Protein AF-A0A026WIK6-F1 (afdb_monomer)

Mean predicted aligned error: 13.7 Å

pLDDT: mean 77.83, std 16.96, range [30.03, 97.44]

Structure (mmCIF, N/CA/C/O backbone):
data_AF-A0A026WIK6-F1
#
_entry.id   AF-A0A026WIK6-F1
#
loop_
_atom_site.group_PDB
_atom_site.id
_atom_site.type_symbol
_atom_site.label_atom_id
_atom_site.label_alt_id
_atom_site.label_comp_id
_atom_site.label_asym_id
_atom_site.label_entity_id
_atom_site.label_seq_id
_atom_site.pdbx_PDB_ins_code
_atom_site.Cartn_x
_atom_site.Cartn_y
_atom_site.Cartn_z
_atom_site.occupancy
_atom_site.B_iso_or_equiv
_atom_site.auth_seq_id
_atom_site.auth_comp_id
_atom_site.auth_asym_id
_atom_site.auth_atom_id
_atom_site.pdbx_PDB_model_num
ATOM 1 N N . MET A 1 1 ? -16.322 -39.462 9.043 1.00 55.94 1 MET A N 1
ATOM 2 C CA . MET A 1 1 ? -15.198 -39.415 8.081 1.00 55.94 1 MET A CA 1
ATOM 3 C C . MET A 1 1 ? -15.068 -37.986 7.583 1.00 55.94 1 MET A C 1
ATOM 5 O O . MET A 1 1 ? -16.090 -37.388 7.269 1.00 55.94 1 MET A O 1
ATOM 9 N N . SER A 1 2 ? -13.867 -37.408 7.584 1.00 71.44 2 SER A N 1
ATOM 10 C CA . SER A 1 2 ? -13.641 -36.076 7.012 1.00 71.44 2 SER A CA 1
ATOM 11 C C . SER A 1 2 ? -13.769 -36.150 5.490 1.00 71.44 2 SER A C 1
ATOM 13 O O . SER A 1 2 ? -13.186 -37.024 4.855 1.00 71.44 2 SER A O 1
ATOM 15 N N . VAL A 1 3 ? -14.560 -35.253 4.899 1.00 75.31 3 VAL A N 1
ATOM 16 C CA . VAL A 1 3 ? -14.702 -35.188 3.438 1.00 75.31 3 VAL A CA 1
ATOM 17 C C . VAL A 1 3 ? -13.430 -34.564 2.853 1.00 75.31 3 VAL A C 1
ATOM 19 O O . VAL A 1 3 ? -13.130 -33.417 3.227 1.00 75.31 3 VAL A O 1
ATOM 22 N N . PRO A 1 4 ? -12.698 -35.272 1.969 1.00 78.94 4 PRO A N 1
ATOM 23 C CA . PRO A 1 4 ? -11.448 -34.785 1.400 1.00 78.94 4 PRO A CA 1
ATOM 24 C C . PRO A 1 4 ? -11.690 -33.593 0.470 1.00 78.94 4 PRO A C 1
ATOM 26 O O . PRO A 1 4 ? -12.698 -33.529 -0.240 1.00 78.94 4 PRO A O 1
ATOM 29 N N . THR A 1 5 ? -10.749 -32.653 0.493 1.00 85.69 5 THR A N 1
ATOM 30 C CA . THR A 1 5 ? -10.663 -31.535 -0.450 1.00 85.69 5 THR A CA 1
ATOM 31 C C . THR A 1 5 ? -9.536 -31.838 -1.428 1.00 85.69 5 THR A C 1
ATOM 33 O O . THR A 1 5 ? -8.433 -32.174 -1.002 1.00 85.69 5 THR A O 1
ATOM 36 N N . PHE A 1 6 ? -9.809 -31.706 -2.719 1.00 81.38 6 PHE A N 1
ATOM 37 C CA . PHE A 1 6 ? -8.845 -31.886 -3.796 1.00 81.38 6 PHE A CA 1
ATOM 38 C C . PHE A 1 6 ? -8.438 -30.520 -4.335 1.00 81.38 6 PHE A C 1
ATOM 40 O O . PHE A 1 6 ? -9.289 -29.647 -4.507 1.00 81.38 6 PHE A O 1
ATOM 47 N N . VAL A 1 7 ? -7.144 -30.337 -4.579 1.00 84.81 7 VAL A N 1
ATOM 48 C CA . VAL A 1 7 ? -6.584 -29.109 -5.145 1.00 84.81 7 VAL A CA 1
ATOM 49 C C . VAL A 1 7 ? -5.731 -29.499 -6.342 1.00 84.81 7 VAL A C 1
ATOM 51 O O . VAL A 1 7 ? -4.810 -30.299 -6.188 1.00 84.81 7 VAL A O 1
ATOM 54 N N . ASP A 1 8 ? -6.042 -28.938 -7.506 1.00 84.88 8 ASP A N 1
ATOM 55 C CA . ASP A 1 8 ? -5.201 -28.996 -8.701 1.00 84.88 8 ASP A CA 1
ATOM 56 C C . ASP A 1 8 ? -4.568 -27.623 -8.938 1.00 84.88 8 ASP A C 1
ATOM 58 O O . ASP A 1 8 ? -5.243 -26.596 -8.823 1.00 84.88 8 ASP A O 1
ATOM 62 N N . LEU A 1 9 ? -3.269 -27.609 -9.233 1.00 82.94 9 LEU A N 1
ATOM 63 C CA . LEU A 1 9 ? -2.510 -26.399 -9.533 1.00 82.94 9 LEU A CA 1
ATOM 64 C C . LEU A 1 9 ? -1.848 -26.559 -10.895 1.00 82.94 9 LEU A C 1
ATOM 66 O O . LEU A 1 9 ? -0.997 -27.428 -11.080 1.00 82.94 9 LEU A O 1
ATOM 70 N N . GLN A 1 10 ? -2.165 -25.658 -11.817 1.00 77.75 10 GLN A N 1
ATOM 71 C CA . GLN A 1 10 ? -1.476 -25.549 -13.097 1.00 77.75 10 GLN A CA 1
ATOM 72 C C . GLN A 1 10 ? -0.686 -24.251 -13.130 1.00 77.75 10 GLN A C 1
ATOM 74 O O . GLN A 1 10 ? -1.116 -23.230 -12.598 1.00 77.75 10 GLN A O 1
ATOM 79 N N . GLY A 1 11 ? 0.505 -24.274 -13.716 1.00 73.69 11 GLY A N 1
ATOM 80 C CA . GLY A 1 11 ? 1.439 -23.163 -13.612 1.00 73.69 11 GLY A CA 1
ATOM 81 C C . GLY A 1 11 ? 2.725 -23.378 -14.395 1.00 73.69 11 GLY A C 1
ATOM 82 O O . GLY A 1 11 ? 2.884 -24.362 -15.115 1.00 73.69 11 GLY A O 1
ATOM 83 N N . PHE A 1 12 ? 3.657 -22.444 -14.241 1.00 73.94 12 PHE A N 1
ATOM 84 C CA . PHE A 1 12 ? 4.931 -22.419 -14.955 1.00 73.94 12 PHE A CA 1
ATOM 85 C C . PHE A 1 12 ? 6.099 -22.431 -13.975 1.00 73.94 12 PHE A C 1
ATOM 87 O O . PHE A 1 12 ? 6.019 -21.827 -12.913 1.00 73.94 12 PHE A O 1
ATOM 94 N N . ILE A 1 13 ? 7.218 -23.051 -14.353 1.00 72.56 13 ILE A N 1
ATOM 95 C CA . ILE A 1 13 ? 8.480 -22.870 -13.625 1.00 72.56 13 ILE A CA 1
ATOM 96 C C . ILE A 1 13 ? 9.187 -21.632 -14.183 1.00 72.56 13 ILE A C 1
ATOM 98 O O . ILE A 1 13 ? 9.588 -21.638 -15.349 1.00 72.56 13 ILE A O 1
ATOM 102 N N . ILE A 1 14 ? 9.342 -20.595 -13.360 1.00 62.91 14 ILE A N 1
ATOM 103 C CA . ILE A 1 14 ? 10.017 -19.332 -13.697 1.00 62.91 14 ILE A CA 1
ATOM 104 C C . ILE A 1 14 ? 11.073 -19.067 -12.627 1.00 62.91 14 ILE A C 1
ATOM 106 O O . ILE A 1 14 ? 10.763 -19.080 -11.437 1.00 62.91 14 ILE A O 1
ATOM 110 N N . GLY A 1 15 ? 12.333 -18.890 -13.026 1.00 60.97 15 GLY A N 1
ATOM 111 C CA . GLY A 1 15 ? 13.436 -18.680 -12.083 1.00 60.97 15 GLY A CA 1
ATOM 112 C C . GLY A 1 15 ? 13.620 -19.823 -11.075 1.00 60.97 15 GLY A C 1
ATOM 113 O O . GLY A 1 15 ? 14.111 -19.596 -9.980 1.00 60.97 15 GLY A O 1
ATOM 114 N N . GLY A 1 16 ? 13.183 -21.043 -11.415 1.00 68.88 16 GLY A N 1
ATOM 115 C CA . GLY A 1 16 ? 13.200 -22.203 -10.513 1.00 68.88 16 GLY A CA 1
ATOM 116 C C . GLY A 1 16 ? 11.975 -22.338 -9.600 1.00 68.88 16 GLY A C 1
ATOM 117 O O . GLY A 1 16 ? 11.815 -23.381 -8.973 1.00 68.88 16 GLY A O 1
ATOM 118 N N . ASN A 1 17 ? 11.072 -21.356 -9.587 1.00 65.62 17 ASN A N 1
ATOM 119 C CA . ASN A 1 17 ? 9.868 -21.356 -8.756 1.00 65.62 17 ASN A CA 1
ATOM 120 C C . ASN A 1 17 ? 8.622 -21.731 -9.564 1.00 65.62 17 ASN A C 1
ATOM 122 O O . ASN A 1 17 ? 8.473 -21.313 -10.712 1.00 65.62 17 ASN A O 1
ATOM 126 N N . PHE A 1 18 ? 7.704 -22.490 -8.959 1.00 72.94 18 PHE A N 1
ATOM 127 C CA . PHE A 1 18 ? 6.406 -22.796 -9.561 1.00 72.94 18 PHE A CA 1
ATOM 128 C C . PHE A 1 18 ? 5.427 -21.637 -9.360 1.00 72.94 18 PHE A C 1
ATOM 130 O O . PHE A 1 18 ? 4.985 -21.352 -8.250 1.00 72.94 18 PHE A O 1
ATOM 137 N N . VAL A 1 19 ? 5.090 -20.973 -10.460 1.00 72.69 19 VAL A N 1
ATOM 138 C CA . VAL A 1 19 ? 4.148 -19.860 -10.531 1.00 72.69 19 VAL A CA 1
ATOM 139 C C . VAL A 1 19 ? 2.804 -20.394 -11.001 1.00 72.69 19 VAL A C 1
ATOM 141 O O . VAL A 1 19 ? 2.650 -20.774 -12.162 1.00 72.69 19 VAL A O 1
ATOM 144 N N . VAL A 1 20 ? 1.830 -20.414 -10.094 1.00 72.94 20 VAL A N 1
ATOM 145 C CA . VAL A 1 20 ? 0.469 -20.885 -10.372 1.00 72.94 20 VAL A CA 1
ATOM 146 C C . VAL A 1 20 ? -0.211 -19.952 -11.377 1.00 72.94 20 VAL A C 1
ATOM 148 O O . VAL A 1 20 ? -0.267 -18.737 -11.191 1.00 72.94 20 VAL A O 1
ATOM 151 N N . LYS A 1 21 ? -0.734 -20.539 -12.449 1.00 69.25 21 LYS A N 1
ATOM 152 C CA . LYS A 1 21 ? -1.545 -19.904 -13.491 1.00 69.25 21 LYS A CA 1
ATOM 153 C C . LYS A 1 21 ? -3.023 -20.231 -13.332 1.00 69.25 21 LYS A C 1
ATOM 155 O O . LYS A 1 21 ? -3.860 -19.394 -13.646 1.00 69.25 21 LYS A O 1
ATOM 160 N N . GLU A 1 22 ? -3.337 -21.401 -12.805 1.00 73.56 22 GLU A N 1
ATOM 161 C CA . GLU A 1 22 ? -4.699 -21.836 -12.558 1.00 73.56 22 GLU A CA 1
ATOM 162 C C . GLU A 1 22 ? -4.751 -22.710 -11.306 1.00 73.56 22 GLU A C 1
ATOM 164 O O . GLU A 1 22 ? -3.832 -23.481 -11.029 1.00 73.56 22 GLU A O 1
ATOM 169 N N . VAL A 1 23 ? -5.820 -22.566 -10.529 1.00 83.44 23 VAL A N 1
ATOM 170 C CA . VAL A 1 23 ? -6.110 -23.435 -9.387 1.00 83.44 23 VAL A CA 1
ATOM 171 C C . VAL A 1 23 ? -7.564 -23.870 -9.428 1.00 83.44 23 VAL A C 1
ATOM 173 O O . VAL A 1 23 ? -8.465 -23.042 -9.587 1.00 83.44 23 VAL A O 1
ATOM 176 N N . ALA A 1 24 ? -7.790 -25.164 -9.229 1.00 77.62 24 ALA A N 1
ATOM 177 C CA . ALA A 1 24 ? -9.111 -25.741 -9.040 1.00 77.62 24 ALA A CA 1
ATOM 178 C C . ALA A 1 24 ? -9.179 -26.421 -7.672 1.00 77.62 24 ALA A C 1
ATOM 180 O O . ALA A 1 24 ? -8.347 -27.260 -7.334 1.00 77.62 24 ALA A O 1
ATOM 181 N N . VAL A 1 25 ? -10.183 -26.060 -6.874 1.00 85.38 25 VAL A N 1
ATOM 182 C CA . VAL A 1 25 ? -10.443 -26.663 -5.564 1.00 85.38 25 VAL A CA 1
ATOM 183 C C . VAL A 1 25 ? -11.795 -27.349 -5.608 1.00 85.38 25 VAL A C 1
ATOM 185 O O . VAL A 1 25 ? -12.816 -26.704 -5.851 1.00 85.38 25 VAL A O 1
ATOM 188 N N . LEU A 1 26 ? -11.812 -28.652 -5.345 1.00 83.06 26 LEU A N 1
ATOM 189 C CA . LEU A 1 26 ? -13.019 -29.467 -5.339 1.00 83.06 26 LEU A CA 1
ATOM 190 C C . LEU A 1 26 ? -13.233 -30.112 -3.976 1.00 83.06 26 LEU A C 1
ATOM 192 O O . LEU A 1 26 ? -12.304 -30.609 -3.340 1.00 83.06 26 LEU A O 1
ATOM 196 N N . ARG A 1 27 ? -14.487 -30.163 -3.538 1.00 78.25 27 ARG A N 1
ATOM 197 C CA . ARG A 1 27 ? -14.884 -30.900 -2.338 1.00 78.25 27 ARG A CA 1
ATOM 198 C C . ARG A 1 27 ? -16.272 -31.476 -2.532 1.00 78.25 27 ARG A C 1
ATOM 200 O O . ARG A 1 27 ? -17.184 -30.769 -2.947 1.00 78.25 27 ARG A O 1
ATOM 207 N N . ASN A 1 28 ? -16.436 -32.751 -2.191 1.00 82.50 28 ASN A N 1
ATOM 208 C CA . ASN A 1 28 ? -17.720 -33.450 -2.296 1.00 82.50 28 ASN A CA 1
ATOM 209 C C . ASN A 1 28 ? -18.345 -33.409 -3.709 1.00 82.50 28 ASN A C 1
ATOM 211 O O . ASN A 1 28 ? -19.545 -33.198 -3.849 1.00 82.50 28 ASN A O 1
ATOM 215 N N . GLY A 1 29 ? -17.524 -33.528 -4.758 1.00 72.19 29 GLY A N 1
ATOM 216 C CA . GLY A 1 29 ? -17.985 -33.462 -6.152 1.00 72.19 29 GLY A CA 1
ATOM 217 C C . GLY A 1 29 ? -18.336 -32.059 -6.663 1.00 72.19 29 GLY A C 1
ATOM 218 O O . GLY A 1 29 ? -18.623 -31.912 -7.845 1.00 72.19 29 GLY A O 1
ATOM 219 N N . ASN A 1 30 ? -18.260 -31.027 -5.816 1.00 61.34 30 ASN A N 1
ATOM 220 C CA . ASN A 1 30 ? -18.504 -29.640 -6.201 1.00 61.34 30 ASN A CA 1
ATOM 221 C C . ASN A 1 30 ? -17.189 -28.880 -6.386 1.00 61.34 30 ASN A C 1
ATOM 223 O O . ASN A 1 30 ? -16.267 -29.012 -5.574 1.00 61.34 30 ASN A O 1
ATOM 227 N N . ILE A 1 31 ? -17.132 -28.035 -7.417 1.00 69.19 31 ILE A N 1
ATOM 228 C CA . ILE A 1 31 ? -16.075 -27.033 -7.577 1.00 69.19 31 ILE A CA 1
ATOM 229 C C . ILE A 1 31 ? -16.334 -25.937 -6.546 1.00 69.19 31 ILE A C 1
ATOM 231 O O . ILE A 1 31 ? -17.321 -25.212 -6.630 1.00 69.19 31 ILE A O 1
ATOM 235 N N . LEU A 1 32 ? -15.459 -25.840 -5.550 1.00 61.84 32 LEU A N 1
ATOM 236 C CA . LEU A 1 32 ? -15.509 -24.778 -4.549 1.00 61.84 32 LEU A CA 1
ATOM 237 C C . LEU A 1 32 ? -14.904 -23.486 -5.086 1.00 61.84 32 LEU A C 1
ATOM 239 O O . LEU A 1 32 ? -15.341 -22.395 -4.724 1.00 61.84 32 LEU A O 1
ATOM 243 N N . SER A 1 33 ? -13.862 -23.594 -5.907 1.00 60.31 33 SER A N 1
ATOM 244 C CA . SER A 1 33 ? -13.175 -22.443 -6.483 1.00 60.31 33 SER A CA 1
ATOM 245 C C . SER A 1 33 ? -12.424 -22.845 -7.743 1.00 60.31 33 SER A C 1
ATOM 247 O O . SER A 1 33 ? -11.794 -23.901 -7.779 1.00 60.31 33 SER A O 1
ATOM 249 N N . HIS A 1 34 ? -12.468 -21.982 -8.751 1.00 65.44 34 HIS A N 1
ATOM 250 C CA . HIS A 1 34 ? -11.685 -22.099 -9.974 1.00 65.44 34 HIS A CA 1
ATOM 251 C C . HIS A 1 34 ? -11.166 -20.711 -10.330 1.00 65.44 34 HIS A C 1
ATOM 253 O O . HIS A 1 34 ? -11.955 -19.788 -10.533 1.00 65.44 34 HIS A O 1
ATOM 259 N N . TYR A 1 35 ? -9.847 -20.545 -10.330 1.00 59.62 35 TYR A N 1
ATOM 260 C CA . TYR A 1 35 ? -9.204 -19.269 -10.627 1.00 59.62 35 TYR A CA 1
ATOM 261 C C . TYR A 1 35 ? -8.197 -19.456 -11.749 1.00 59.62 35 TYR A C 1
ATOM 263 O O . TYR A 1 35 ? -7.348 -20.336 -11.656 1.00 59.62 35 TYR A O 1
ATOM 271 N N . ILE A 1 36 ? -8.256 -18.584 -12.755 1.00 56.19 36 ILE A N 1
ATOM 272 C CA . ILE A 1 36 ? -7.219 -18.432 -13.776 1.00 56.19 36 ILE A CA 1
ATOM 273 C C . ILE A 1 36 ? -6.575 -17.066 -13.548 1.00 56.19 36 ILE A C 1
ATOM 275 O O . ILE A 1 36 ? -7.224 -16.024 -13.651 1.00 56.19 36 ILE A O 1
ATOM 279 N N . PHE A 1 37 ? -5.299 -17.068 -13.192 1.00 59.12 37 PHE A N 1
ATOM 280 C CA . PHE A 1 37 ? -4.535 -15.862 -12.910 1.00 59.12 37 PHE A CA 1
ATOM 281 C C . PHE A 1 37 ? -4.097 -15.192 -14.218 1.00 59.12 37 PHE A C 1
ATOM 283 O O . PHE A 1 37 ? -3.820 -15.855 -15.218 1.00 59.12 37 PHE A O 1
ATOM 290 N N . GLY A 1 38 ? -4.013 -13.859 -14.237 1.00 49.75 38 GLY A N 1
ATOM 291 C CA . GLY A 1 38 ? -3.422 -13.108 -15.353 1.00 49.75 38 GLY A CA 1
ATOM 292 C C . GLY A 1 38 ? -1.933 -13.441 -15.556 1.00 49.75 38 GLY A C 1
ATOM 293 O O . GLY A 1 38 ? -1.365 -14.229 -14.804 1.00 49.75 38 GLY A O 1
ATOM 294 N N . PRO A 1 39 ? -1.268 -12.920 -16.599 1.00 51.62 39 PRO A N 1
ATOM 295 C CA . PRO A 1 39 ? 0.175 -13.096 -16.743 1.00 51.62 39 PRO A CA 1
ATOM 296 C C . PRO A 1 39 ? 0.908 -12.446 -15.556 1.00 51.62 39 PRO A C 1
ATOM 298 O O . PRO A 1 39 ? 1.001 -11.228 -15.471 1.00 51.62 39 PRO A O 1
ATOM 301 N N . CYS A 1 40 ? 1.418 -13.271 -14.635 1.00 51.41 40 CYS A N 1
ATOM 302 C CA . CYS A 1 40 ? 2.167 -12.827 -13.451 1.00 51.41 40 CYS A CA 1
ATOM 303 C C . CYS A 1 40 ? 3.588 -12.344 -13.783 1.00 51.41 40 CYS A C 1
ATOM 305 O O . CYS A 1 40 ? 4.252 -11.771 -12.928 1.00 51.41 40 CYS A O 1
ATOM 307 N N . VAL A 1 41 ? 4.059 -12.607 -15.007 1.00 55.31 41 VAL A N 1
ATOM 308 C CA . VAL A 1 41 ? 5.383 -12.225 -15.501 1.00 55.31 41 VAL A CA 1
ATOM 309 C C . VAL A 1 41 ? 5.231 -11.707 -16.931 1.00 55.31 41 VAL A C 1
ATOM 311 O O . VAL A 1 41 ? 4.648 -12.409 -17.767 1.00 55.31 41 VAL A O 1
ATOM 314 N N . PRO A 1 42 ? 5.734 -10.502 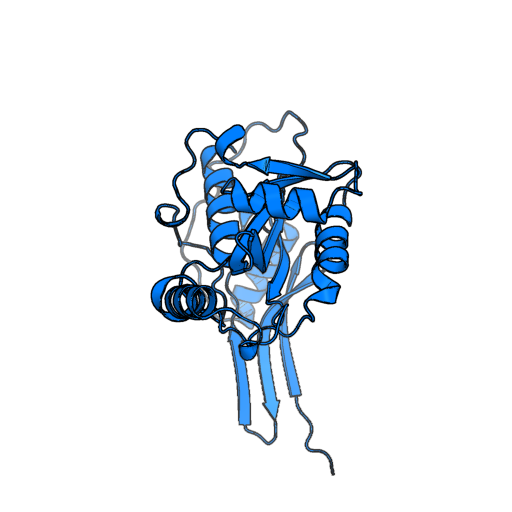-17.249 1.00 56.66 42 PRO A N 1
ATOM 315 C CA . PRO A 1 42 ? 5.749 -10.024 -18.621 1.00 56.66 42 PRO A CA 1
ATOM 316 C C . PRO A 1 42 ? 6.561 -10.966 -19.518 1.00 56.66 42 PRO A C 1
ATOM 318 O O . PRO A 1 42 ? 7.641 -11.414 -19.137 1.00 56.66 42 PRO A O 1
ATOM 321 N N . TRP A 1 43 ? 6.076 -11.254 -20.730 1.00 54.16 43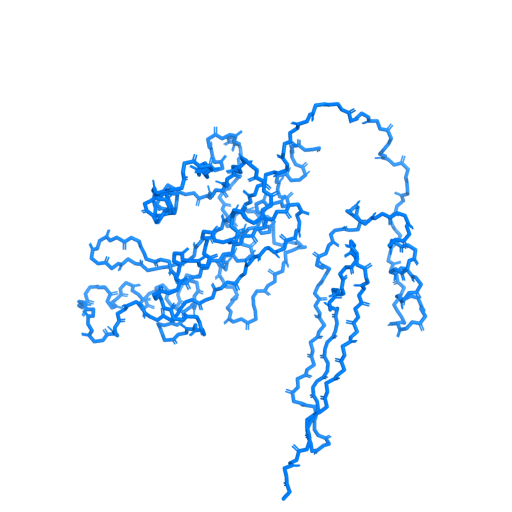 TRP A N 1
ATOM 322 C CA . TRP A 1 43 ? 6.711 -12.217 -21.647 1.00 54.16 43 TRP A CA 1
ATOM 323 C C . TRP A 1 43 ? 8.200 -11.922 -21.897 1.00 54.16 43 TRP A C 1
ATOM 325 O O . TRP A 1 43 ? 9.009 -12.840 -22.040 1.00 54.16 43 TRP A O 1
ATOM 335 N N . TYR A 1 44 ? 8.580 -10.640 -21.902 1.00 57.06 44 TYR A N 1
ATOM 336 C CA . TYR A 1 44 ? 9.963 -10.206 -22.089 1.00 57.06 44 TYR A CA 1
ATOM 337 C C . TYR A 1 44 ? 10.891 -10.559 -20.913 1.00 57.06 44 TYR A C 1
ATOM 339 O O . TYR A 1 44 ? 12.089 -10.729 -21.131 1.00 57.06 44 TYR A O 1
ATOM 3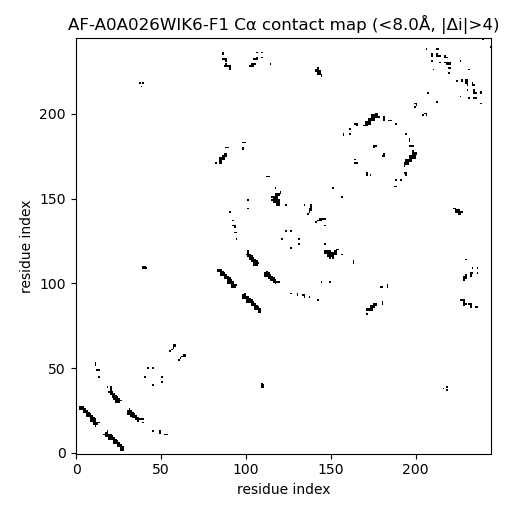47 N N . SER A 1 45 ? 10.361 -10.727 -19.699 1.00 55.09 45 SER A N 1
ATOM 348 C CA . SER A 1 45 ? 11.138 -11.074 -18.501 1.00 55.09 45 SER A CA 1
ATOM 349 C C . SER A 1 45 ? 11.503 -12.560 -18.433 1.00 55.09 45 SER A C 1
ATOM 351 O O . SER A 1 45 ? 12.378 -12.938 -17.662 1.00 55.09 45 SER A O 1
ATOM 353 N N . LEU A 1 46 ? 10.859 -13.403 -19.247 1.00 63.66 46 LEU A N 1
ATOM 354 C CA . LEU A 1 46 ? 11.162 -14.830 -19.338 1.00 63.66 46 LEU A CA 1
ATOM 355 C C . LEU A 1 46 ? 12.411 -15.069 -20.189 1.00 63.66 46 LEU A C 1
ATOM 357 O O . LEU A 1 46 ? 12.552 -14.497 -21.278 1.00 63.66 46 LEU A O 1
ATOM 361 N N . ASN A 1 47 ? 13.276 -15.986 -19.760 1.00 67.25 47 ASN A N 1
ATOM 362 C CA . ASN A 1 47 ? 14.390 -16.447 -20.582 1.00 67.25 47 ASN A CA 1
ATOM 363 C C . ASN A 1 47 ? 13.907 -17.351 -21.735 1.00 67.25 47 ASN A C 1
ATOM 365 O O . ASN A 1 47 ? 12.774 -17.836 -21.771 1.00 67.25 47 ASN A O 1
ATOM 369 N N . LYS A 1 48 ? 14.783 -17.622 -22.710 1.00 65.12 48 LYS A N 1
ATOM 370 C CA . LYS A 1 48 ? 14.430 -18.398 -23.916 1.00 65.12 48 LYS A CA 1
ATOM 371 C C . LYS A 1 48 ? 13.934 -19.822 -23.613 1.00 65.12 48 LYS A C 1
ATOM 373 O O . LYS A 1 48 ? 13.193 -20.390 -24.416 1.00 65.12 48 LYS A O 1
ATOM 378 N N . ALA A 1 49 ? 14.369 -20.436 -22.513 1.00 67.75 49 ALA A N 1
ATOM 379 C CA . ALA A 1 49 ? 13.918 -21.768 -22.112 1.00 67.75 49 ALA A CA 1
ATOM 380 C C . ALA A 1 49 ? 12.553 -21.716 -21.410 1.00 67.75 49 ALA A C 1
ATOM 382 O O . ALA A 1 49 ? 11.717 -22.585 -21.643 1.00 67.75 49 ALA A O 1
ATOM 383 N N . GLU A 1 50 ? 12.312 -20.692 -20.595 1.00 69.19 50 GLU A N 1
ATOM 384 C CA . GLU A 1 50 ? 11.028 -20.430 -19.935 1.00 69.19 50 GLU A CA 1
ATOM 385 C C . GLU A 1 50 ? 9.946 -20.076 -20.950 1.00 69.19 50 GLU A C 1
ATOM 387 O O . GLU A 1 50 ? 8.883 -20.687 -20.928 1.00 69.19 50 GLU A O 1
ATOM 392 N N . ARG A 1 51 ? 10.240 -19.197 -21.919 1.00 67.62 51 ARG A N 1
ATOM 393 C CA . ARG A 1 51 ? 9.310 -18.883 -23.018 1.00 67.62 51 ARG A CA 1
ATOM 394 C C . ARG A 1 51 ? 8.941 -20.123 -23.818 1.00 67.62 51 ARG A C 1
ATOM 396 O O . ARG A 1 51 ? 7.774 -20.326 -24.115 1.00 67.62 51 ARG A O 1
ATOM 403 N N . ARG A 1 52 ? 9.919 -20.980 -24.139 1.00 67.69 52 ARG A N 1
ATOM 404 C CA . ARG A 1 52 ? 9.667 -22.241 -24.858 1.00 67.69 52 ARG A CA 1
ATOM 405 C C . ARG A 1 52 ? 8.792 -23.203 -24.057 1.00 67.69 52 ARG A C 1
ATOM 407 O O . ARG A 1 52 ? 7.905 -23.820 -24.636 1.00 67.69 52 ARG A O 1
ATOM 414 N N . ARG A 1 53 ? 9.010 -23.314 -22.744 1.00 67.69 53 ARG A N 1
ATOM 415 C CA . ARG A 1 53 ? 8.180 -24.145 -21.858 1.00 67.69 53 ARG A CA 1
ATOM 416 C C . ARG A 1 53 ? 6.767 -23.590 -21.706 1.00 67.69 53 ARG A C 1
ATOM 418 O O . ARG A 1 53 ? 5.816 -24.347 -21.858 1.00 67.69 53 ARG A O 1
ATOM 425 N N . ALA A 1 54 ? 6.632 -22.285 -21.481 1.00 66.06 54 ALA A N 1
ATOM 426 C CA . ALA A 1 54 ? 5.341 -21.606 -21.438 1.00 66.06 54 ALA A CA 1
ATOM 427 C C . ALA A 1 54 ? 4.581 -21.790 -22.760 1.00 66.06 54 ALA A C 1
ATOM 429 O O . ALA A 1 54 ? 3.418 -22.174 -22.749 1.00 66.06 54 ALA A O 1
ATOM 430 N N . PHE A 1 55 ? 5.266 -21.628 -23.896 1.00 64.69 55 PHE A N 1
ATOM 431 C CA . PHE A 1 55 ? 4.702 -21.853 -25.227 1.00 64.69 55 PHE A CA 1
ATOM 432 C C . PHE A 1 55 ? 4.228 -23.298 -25.426 1.00 64.69 55 PHE A C 1
ATOM 434 O O . PHE A 1 55 ? 3.121 -23.524 -25.907 1.00 64.69 55 PHE A O 1
ATOM 441 N N . TRP A 1 56 ? 5.039 -24.283 -25.026 1.00 69.19 56 TRP A N 1
ATOM 442 C CA . TRP A 1 56 ? 4.676 -25.697 -25.127 1.00 69.19 56 TRP A CA 1
ATOM 443 C C . TRP A 1 56 ? 3.453 -26.043 -24.268 1.00 69.19 56 TRP A C 1
ATOM 445 O O . TRP A 1 56 ? 2.558 -26.737 -24.748 1.00 69.19 56 TRP A O 1
ATOM 455 N N . LEU A 1 57 ? 3.384 -25.525 -23.038 1.00 63.84 57 LEU A N 1
ATOM 456 C CA . LEU A 1 57 ? 2.244 -25.717 -22.135 1.00 63.84 57 LEU A CA 1
ATOM 457 C C . LEU A 1 57 ? 0.975 -25.053 -22.681 1.00 63.84 57 LEU A C 1
ATOM 459 O O . LEU A 1 57 ? -0.074 -25.688 -22.735 1.00 63.84 57 LEU A O 1
ATOM 463 N N . MET A 1 58 ? 1.062 -23.811 -23.161 1.00 63.06 58 MET A N 1
ATOM 464 C CA . MET A 1 58 ? -0.087 -23.115 -23.752 1.00 63.06 58 MET A CA 1
ATOM 465 C C . MET A 1 58 ? -0.639 -23.852 -24.978 1.00 63.06 58 MET A C 1
ATOM 467 O O . MET A 1 58 ? -1.848 -24.044 -25.086 1.00 63.06 58 MET A O 1
ATOM 471 N N . ALA A 1 59 ? 0.246 -24.316 -25.864 1.00 56.66 59 ALA A N 1
ATOM 472 C CA . ALA A 1 59 ? -0.143 -24.975 -27.106 1.00 56.66 59 ALA A CA 1
ATOM 473 C C . ALA A 1 59 ? -0.726 -26.384 -26.904 1.00 56.66 59 ALA A C 1
ATOM 475 O O . ALA A 1 59 ? -1.600 -26.782 -27.670 1.00 56.66 59 ALA A O 1
ATOM 476 N N . ASN A 1 60 ? -0.243 -27.141 -25.911 1.00 60.22 60 ASN A N 1
ATOM 477 C CA . ASN A 1 60 ? -0.582 -28.563 -25.766 1.00 60.22 60 ASN A CA 1
ATOM 478 C C . ASN A 1 60 ? -1.476 -28.884 -24.561 1.00 60.22 60 ASN A C 1
ATOM 480 O O . ASN A 1 60 ? -2.174 -29.892 -24.600 1.00 60.22 60 ASN A O 1
ATOM 484 N N . HIS A 1 61 ? -1.475 -28.057 -23.512 1.00 55.03 61 HIS A N 1
ATOM 485 C CA . HIS A 1 61 ? -2.284 -28.279 -22.306 1.00 55.03 61 HIS A CA 1
ATOM 486 C C . HIS A 1 61 ? -3.463 -27.308 -22.170 1.00 55.03 61 HIS A C 1
ATOM 488 O O . HIS A 1 61 ? -4.506 -27.720 -21.674 1.00 55.03 61 HIS A O 1
ATOM 494 N N . HIS A 1 62 ? -3.336 -26.058 -22.632 1.00 55.06 62 HIS A N 1
ATOM 495 C CA . HIS A 1 62 ? -4.373 -25.030 -22.431 1.00 55.06 62 HIS A CA 1
ATOM 496 C C . HIS A 1 62 ? -5.228 -24.725 -23.676 1.00 55.06 62 HIS A C 1
ATOM 498 O O . HIS A 1 62 ? -6.220 -24.014 -23.573 1.00 55.06 62 HIS A O 1
ATOM 504 N N . GLY A 1 63 ? -4.881 -25.255 -24.856 1.00 48.44 63 GLY A N 1
ATOM 505 C CA . GLY A 1 63 ? -5.703 -25.133 -26.070 1.00 48.44 63 GLY A CA 1
ATOM 506 C C . GLY A 1 63 ? -5.812 -23.720 -26.667 1.00 48.44 63 GLY A C 1
ATOM 507 O O . GLY A 1 63 ? -6.607 -23.506 -27.583 1.00 48.44 63 GLY A O 1
ATOM 508 N N . GLU A 1 64 ? -5.019 -22.753 -26.200 1.00 46.44 64 GLU A N 1
ATOM 509 C CA . GLU A 1 64 ? -5.073 -21.363 -26.664 1.00 46.44 64 GLU A CA 1
ATOM 510 C C . GLU A 1 64 ? -4.066 -21.082 -27.797 1.00 46.44 64 GLU A C 1
ATOM 512 O O . GLU A 1 64 ? -2.874 -21.378 -27.693 1.00 46.44 64 GLU A O 1
ATOM 517 N N . LYS A 1 65 ? -4.526 -20.436 -28.881 1.00 40.69 65 LYS A N 1
ATOM 518 C CA . LYS A 1 65 ? -3.664 -19.828 -29.914 1.00 40.69 65 LYS A CA 1
ATOM 519 C C . LYS A 1 65 ? -3.574 -18.317 -29.675 1.00 40.69 65 LYS A C 1
ATOM 521 O O . LYS A 1 65 ? -4.586 -17.630 -29.753 1.00 40.69 65 LYS A O 1
ATOM 526 N N . HIS A 1 66 ? -2.372 -17.791 -29.427 1.00 44.97 66 HIS A N 1
ATOM 527 C CA . HIS A 1 66 ? -2.162 -16.355 -29.185 1.00 44.97 66 HIS A CA 1
ATOM 528 C C . HIS A 1 66 ? -2.025 -15.531 -30.492 1.00 44.97 66 HIS A C 1
ATOM 530 O O . HIS A 1 66 ? -1.490 -16.047 -31.482 1.00 44.97 66 HIS A O 1
ATOM 536 N N . PRO A 1 67 ? -2.439 -14.241 -30.515 1.00 36.81 67 PRO A N 1
ATOM 537 C CA . PRO A 1 67 ? -2.157 -13.299 -31.605 1.00 36.81 67 PRO A CA 1
ATOM 538 C C . PRO A 1 67 ? -0.652 -13.008 -31.782 1.00 36.81 67 PRO A C 1
ATOM 540 O O . PRO A 1 67 ? 0.112 -12.919 -30.822 1.00 36.81 67 PRO A O 1
ATOM 543 N N . ARG A 1 68 ? -0.220 -12.870 -33.041 1.00 33.41 68 ARG A N 1
ATOM 544 C CA . ARG A 1 68 ? 1.178 -12.657 -33.457 1.00 33.41 68 ARG A CA 1
ATOM 545 C C . ARG A 1 68 ? 1.684 -11.264 -33.053 1.00 33.41 68 ARG A C 1
ATOM 547 O O . ARG A 1 68 ? 1.188 -10.278 -33.583 1.00 33.41 68 ARG A O 1
ATOM 554 N N . TYR A 1 69 ? 2.732 -11.199 -32.232 1.00 35.81 69 TYR A N 1
ATOM 555 C CA . TYR A 1 69 ? 3.618 -10.031 -32.116 1.00 35.81 69 TYR A CA 1
ATOM 556 C C . TYR A 1 69 ? 5.005 -10.410 -32.660 1.00 35.81 69 TYR A C 1
ATOM 558 O O . TYR A 1 69 ? 5.525 -11.475 -32.330 1.00 35.81 69 TYR A O 1
ATOM 566 N N . SER A 1 70 ? 5.553 -9.593 -33.567 1.00 32.94 70 SER A N 1
ATOM 567 C CA . SER A 1 70 ? 6.761 -9.884 -34.357 1.00 32.94 70 SER A CA 1
ATOM 568 C C . SER A 1 70 ? 8.070 -9.667 -33.590 1.00 32.94 70 SER A C 1
ATOM 570 O O . SER A 1 70 ? 8.201 -8.729 -32.813 1.00 32.94 70 SER A O 1
ATOM 572 N N . GLU A 1 71 ? 9.057 -10.512 -33.883 1.00 35.25 71 GLU A N 1
ATOM 573 C CA . GLU A 1 71 ? 10.249 -10.822 -33.076 1.00 35.25 71 GLU A CA 1
ATOM 574 C C . GLU A 1 71 ? 11.467 -9.881 -33.261 1.00 35.25 71 GLU A C 1
ATOM 576 O O . GLU A 1 71 ? 12.531 -10.159 -32.717 1.00 35.25 71 GLU A O 1
ATOM 581 N N . ASN A 1 72 ? 11.355 -8.780 -34.016 1.00 30.03 72 ASN A N 1
ATOM 582 C CA . ASN A 1 72 ? 12.535 -8.164 -34.651 1.00 30.03 72 ASN A CA 1
ATOM 583 C C . ASN A 1 72 ? 13.005 -6.789 -34.154 1.00 30.03 72 ASN A C 1
ATOM 585 O O . ASN A 1 72 ? 13.917 -6.241 -34.765 1.00 30.03 72 ASN A O 1
ATOM 589 N N . ASP A 1 73 ? 12.485 -6.240 -33.058 1.00 35.19 73 ASP A N 1
ATOM 590 C CA . ASP A 1 73 ? 12.759 -4.832 -32.729 1.00 35.19 73 ASP A CA 1
ATOM 591 C C . ASP A 1 73 ? 13.381 -4.613 -31.346 1.00 35.19 73 ASP A C 1
ATOM 593 O O . ASP A 1 73 ? 12.878 -3.813 -30.573 1.00 35.19 73 ASP A O 1
ATOM 597 N N . TYR A 1 74 ? 14.434 -5.355 -30.960 1.00 39.81 74 TYR A N 1
ATOM 598 C CA . TYR A 1 74 ? 15.098 -5.061 -29.673 1.00 39.81 74 TYR A CA 1
ATOM 599 C C . TYR A 1 74 ? 16.526 -5.610 -29.498 1.00 39.81 74 TYR A C 1
ATOM 601 O O . TYR A 1 74 ? 16.871 -6.209 -28.481 1.00 39.81 74 TYR A O 1
ATOM 609 N N . SER A 1 75 ? 17.397 -5.421 -30.490 1.00 32.53 75 SER A N 1
ATOM 610 C CA . SER A 1 75 ? 18.840 -5.655 -30.316 1.00 32.53 75 SER A CA 1
ATOM 611 C C . SER A 1 75 ? 19.602 -4.337 -30.333 1.00 32.53 75 SER A C 1
ATOM 613 O O . SER A 1 75 ? 20.154 -3.975 -31.370 1.00 32.53 75 SER A O 1
ATOM 615 N N . ARG A 1 76 ? 19.660 -3.619 -29.199 1.00 34.66 76 ARG A N 1
ATOM 616 C CA . ARG A 1 76 ? 20.778 -2.706 -28.889 1.00 34.66 76 ARG A CA 1
ATOM 617 C C . ARG A 1 76 ? 20.748 -2.156 -27.456 1.00 34.66 76 ARG A C 1
ATOM 619 O O . ARG A 1 76 ? 19.817 -1.462 -27.084 1.00 34.66 76 ARG A O 1
ATOM 626 N N . ARG A 1 77 ? 21.901 -2.346 -26.796 1.00 37.47 77 ARG A N 1
ATOM 627 C CA . ARG A 1 77 ? 22.497 -1.576 -25.682 1.00 37.47 77 ARG A CA 1
ATOM 628 C C . ARG A 1 77 ? 22.001 -1.897 -24.266 1.00 37.47 77 ARG A C 1
ATOM 630 O O . ARG A 1 77 ? 20.993 -1.387 -23.807 1.00 37.47 77 ARG A O 1
ATOM 637 N N . VAL A 1 78 ? 22.816 -2.683 -23.560 1.00 40.66 78 VAL A N 1
ATOM 638 C CA . VAL A 1 78 ? 22.866 -2.750 -22.096 1.00 40.66 78 VAL A CA 1
ATOM 639 C C . VAL A 1 78 ? 24.212 -2.163 -21.692 1.00 40.66 78 VAL A C 1
ATOM 641 O O . VAL A 1 78 ? 25.239 -2.760 -22.005 1.00 40.66 78 VAL A O 1
ATOM 644 N N . ASP A 1 79 ? 24.205 -1.003 -21.042 1.00 35.00 79 ASP A N 1
ATOM 645 C CA . ASP A 1 79 ? 25.307 -0.573 -20.184 1.00 35.00 79 ASP A CA 1
ATOM 646 C C . ASP A 1 79 ? 24.773 0.334 -19.060 1.00 35.00 79 ASP A C 1
ATOM 648 O O . ASP A 1 79 ? 23.873 1.143 -19.288 1.00 35.00 79 ASP A O 1
ATOM 652 N N . THR A 1 80 ? 25.360 0.181 -17.870 1.00 38.66 80 THR A N 1
ATOM 653 C CA . THR A 1 80 ? 25.072 0.749 -16.530 1.00 38.66 80 THR A CA 1
ATOM 654 C C . THR A 1 80 ? 24.117 -0.017 -15.591 1.00 38.66 80 THR A C 1
ATOM 656 O O . THR A 1 80 ? 22.923 -0.213 -15.808 1.00 38.66 80 THR A O 1
ATOM 659 N N . THR A 1 81 ? 24.713 -0.453 -14.480 1.00 43.97 81 THR A N 1
ATOM 660 C CA . THR A 1 81 ? 24.194 -1.227 -13.347 1.00 43.97 81 THR A CA 1
ATOM 661 C C . THR A 1 81 ? 23.248 -0.413 -12.458 1.00 43.97 81 THR A C 1
ATOM 663 O O . THR A 1 81 ? 23.595 -0.053 -11.335 1.00 43.97 81 THR A O 1
ATOM 666 N N . MET A 1 82 ? 22.039 -0.113 -12.927 1.00 52.34 82 MET A N 1
ATOM 667 C CA . MET A 1 82 ? 20.967 0.324 -12.026 1.00 52.34 82 MET A CA 1
ATOM 668 C C . MET A 1 82 ? 20.324 -0.904 -11.379 1.00 52.34 82 MET A C 1
ATOM 670 O O . MET A 1 82 ? 19.797 -1.772 -12.080 1.00 52.34 82 MET A O 1
ATOM 674 N N . SER A 1 83 ? 20.347 -0.986 -10.045 1.00 65.44 83 SER A N 1
ATOM 675 C CA . SER A 1 83 ? 19.512 -1.945 -9.314 1.00 65.44 83 SER A CA 1
ATOM 676 C C . SER A 1 83 ? 18.059 -1.740 -9.739 1.00 65.44 83 SER A C 1
ATOM 678 O O . SER A 1 83 ? 17.573 -0.606 -9.736 1.00 65.44 83 SER A O 1
ATOM 680 N N . VAL A 1 84 ? 17.366 -2.811 -10.125 1.00 70.81 84 VAL A N 1
ATOM 681 C CA . VAL A 1 84 ? 15.968 -2.715 -10.560 1.00 70.81 84 VAL A CA 1
ATOM 682 C C . VAL A 1 84 ? 15.133 -2.078 -9.438 1.00 70.81 84 VAL A C 1
ATOM 684 O O . VAL A 1 84 ? 15.193 -2.567 -8.308 1.00 70.81 84 VAL A O 1
ATOM 687 N N . PRO A 1 85 ? 14.368 -1.001 -9.703 1.00 84.44 85 PRO A N 1
ATOM 688 C CA . PRO A 1 85 ? 13.620 -0.314 -8.662 1.00 84.44 85 PRO A CA 1
ATOM 689 C C . PRO A 1 85 ? 12.546 -1.215 -8.055 1.00 84.44 85 PRO A C 1
ATOM 691 O O . PRO A 1 85 ? 11.911 -2.025 -8.739 1.00 84.44 85 PRO A O 1
ATOM 694 N N . THR A 1 86 ? 12.336 -1.038 -6.753 1.00 90.44 86 THR A N 1
ATOM 695 C CA . THR A 1 86 ? 11.210 -1.627 -6.028 1.00 90.44 86 THR A CA 1
ATOM 696 C C . THR A 1 86 ? 10.098 -0.592 -5.973 1.00 90.44 86 THR A C 1
ATOM 698 O O . THR A 1 86 ? 10.350 0.539 -5.572 1.00 90.44 86 THR A O 1
ATOM 701 N N . PHE A 1 87 ? 8.881 -0.952 -6.363 1.00 93.19 87 PHE A N 1
ATOM 702 C CA . PHE A 1 87 ? 7.709 -0.086 -6.268 1.00 93.19 87 PHE A CA 1
ATOM 703 C C . PHE A 1 87 ? 6.776 -0.605 -5.185 1.00 93.19 87 PHE A C 1
ATOM 705 O O . PHE A 1 87 ? 6.506 -1.802 -5.127 1.00 93.19 87 PHE A O 1
ATOM 712 N N . ALA A 1 88 ? 6.253 0.289 -4.357 1.00 95.19 88 ALA A N 1
ATOM 713 C CA . ALA A 1 88 ? 5.258 -0.028 -3.348 1.00 95.19 88 ALA A CA 1
ATOM 714 C C . ALA A 1 88 ? 4.080 0.951 -3.412 1.00 95.19 88 ALA A C 1
ATOM 716 O O . ALA A 1 88 ? 4.208 2.090 -3.864 1.00 95.19 88 ALA A O 1
ATOM 717 N N . ASP A 1 89 ? 2.919 0.497 -2.955 1.00 96.31 89 ASP A N 1
ATOM 718 C CA . ASP A 1 89 ? 1.748 1.338 -2.723 1.00 96.31 89 ASP A CA 1
ATOM 719 C C . ASP A 1 89 ? 1.022 0.855 -1.472 1.00 96.31 89 ASP A C 1
ATOM 721 O O . ASP A 1 89 ? 1.083 -0.322 -1.101 1.00 96.31 89 ASP A O 1
ATOM 725 N N . LEU A 1 90 ? 0.329 1.791 -0.827 1.00 95.19 90 LEU A N 1
ATOM 726 C CA . LEU A 1 90 ? -0.478 1.532 0.358 1.00 95.19 90 LEU A CA 1
ATOM 727 C C . LEU A 1 90 ? -1.869 2.125 0.188 1.00 95.19 90 LEU A C 1
ATOM 729 O O . LEU A 1 90 ? -2.012 3.237 -0.320 1.00 95.19 90 LEU A O 1
ATOM 733 N N . GLN A 1 91 ? -2.884 1.426 0.675 1.00 94.31 91 GLN A N 1
ATOM 734 C CA . GLN A 1 91 ? -4.208 2.000 0.928 1.00 94.31 91 GLN A CA 1
ATOM 735 C C . GLN A 1 91 ? -4.490 1.924 2.417 1.00 94.31 91 GLN A C 1
ATOM 737 O O . GLN A 1 91 ? -3.955 1.058 3.106 1.00 94.31 91 GLN A O 1
ATOM 742 N N . GLY A 1 92 ? -5.286 2.843 2.943 1.00 93.81 92 GLY A N 1
ATOM 743 C CA . GLY A 1 92 ? -5.426 2.979 4.382 1.00 93.81 92 GLY A CA 1
ATOM 744 C C . GLY A 1 92 ? -6.410 4.055 4.793 1.00 93.81 92 GLY A C 1
ATOM 745 O O . GLY A 1 92 ? -7.084 4.661 3.965 1.00 93.81 92 GLY A O 1
ATOM 746 N N . PHE A 1 93 ? -6.458 4.286 6.096 1.00 94.00 93 PHE A N 1
ATOM 747 C CA . PHE A 1 93 ? -7.379 5.216 6.735 1.00 94.00 93 PHE A CA 1
ATOM 748 C C . PHE A 1 93 ? -6.615 6.307 7.481 1.00 94.00 93 PHE A C 1
ATOM 750 O O . PHE A 1 93 ? -5.439 6.142 7.798 1.00 94.00 93 PHE A O 1
ATOM 757 N N . ILE A 1 94 ? -7.305 7.401 7.803 1.00 92.62 94 ILE A N 1
ATOM 758 C CA . ILE A 1 94 ? -6.792 8.426 8.714 1.00 92.62 94 ILE A CA 1
ATOM 759 C C . ILE A 1 94 ? -7.357 8.174 10.115 1.00 92.62 94 ILE A C 1
ATOM 761 O O . ILE A 1 94 ? -8.576 8.193 10.300 1.00 92.62 94 ILE A O 1
ATOM 765 N N . ILE A 1 95 ? -6.475 7.940 11.088 1.00 92.50 95 ILE A N 1
ATOM 766 C CA . ILE A 1 95 ? -6.803 7.697 12.500 1.00 92.50 95 ILE A CA 1
ATOM 767 C C . ILE A 1 95 ? -5.873 8.555 13.359 1.00 92.50 95 ILE A C 1
ATOM 769 O O . ILE A 1 95 ? -4.658 8.565 13.164 1.00 92.50 95 ILE A O 1
ATOM 773 N N . GLY A 1 96 ? -6.431 9.323 14.288 1.00 91.31 96 GLY A N 1
ATOM 774 C CA . GLY A 1 96 ? -5.694 10.275 15.115 1.00 91.31 96 GLY A CA 1
ATOM 775 C C . GLY A 1 96 ? -4.978 11.351 14.296 1.00 91.31 96 GLY A C 1
ATOM 776 O O . GLY A 1 96 ? -3.943 11.846 14.725 1.00 91.31 96 GLY A O 1
ATOM 777 N N . GLY A 1 97 ? -5.477 11.663 13.094 1.00 89.94 97 GLY A N 1
ATOM 778 C CA . GLY A 1 97 ? -4.824 12.574 12.146 1.00 89.94 97 GLY A CA 1
ATOM 779 C C . GLY A 1 97 ? -3.651 11.965 11.368 1.00 89.94 97 GLY A C 1
ATOM 780 O O . GLY A 1 97 ? -3.047 12.665 10.565 1.00 89.94 97 GLY A O 1
ATOM 781 N N . ASN A 1 98 ? -3.351 10.679 11.560 1.00 91.44 98 ASN A N 1
ATOM 782 C CA . ASN A 1 98 ? -2.249 9.993 10.893 1.00 91.44 98 ASN A CA 1
ATOM 783 C C . ASN A 1 98 ? -2.767 8.959 9.894 1.00 91.44 98 ASN A C 1
ATOM 785 O O . ASN A 1 98 ? -3.776 8.296 10.138 1.00 91.44 98 ASN A O 1
ATOM 789 N N . PHE A 1 99 ? -2.043 8.786 8.790 1.00 94.12 99 PHE A N 1
ATOM 790 C CA . PHE A 1 99 ? -2.277 7.671 7.879 1.00 94.12 99 PHE A CA 1
ATOM 791 C C . PHE A 1 99 ? -1.959 6.337 8.567 1.00 94.12 99 PHE A C 1
ATOM 793 O O . PHE A 1 99 ? -0.983 6.213 9.305 1.00 94.12 99 PHE A O 1
ATOM 800 N N . VAL A 1 100 ? -2.794 5.333 8.320 1.00 93.94 100 VAL A N 1
ATOM 801 C CA . VAL A 1 100 ? -2.680 3.973 8.849 1.00 93.94 100 VAL A CA 1
ATOM 802 C C . VAL A 1 100 ? -2.925 3.011 7.694 1.00 93.94 100 VAL A C 1
ATOM 804 O O . VAL A 1 100 ? -4.036 2.945 7.161 1.00 93.94 100 VAL A O 1
ATOM 807 N N . ALA A 1 101 ? -1.891 2.269 7.296 1.00 95.31 101 ALA A N 1
ATOM 808 C CA . ALA A 1 101 ? -1.963 1.370 6.151 1.00 95.31 101 ALA A CA 1
ATOM 809 C C . ALA A 1 101 ? -2.861 0.157 6.428 1.00 95.31 101 ALA A C 1
ATOM 811 O O . ALA A 1 101 ? -2.619 -0.614 7.347 1.00 95.31 101 ALA A O 1
ATOM 812 N N . LYS A 1 102 ? -3.869 -0.051 5.589 1.00 94.31 102 LYS A N 1
ATOM 813 C CA . LYS A 1 102 ? -4.773 -1.207 5.603 1.00 94.31 102 LYS A CA 1
ATOM 814 C C . LYS A 1 102 ? -4.385 -2.255 4.564 1.00 94.31 102 LYS A C 1
ATOM 816 O O . LYS A 1 102 ? -4.535 -3.446 4.806 1.00 94.31 102 LYS A O 1
ATOM 821 N N . GLU A 1 103 ? -3.884 -1.820 3.420 1.00 95.12 103 GLU A N 1
ATOM 822 C CA . GLU A 1 103 ? -3.392 -2.675 2.348 1.00 95.12 103 GLU A CA 1
ATOM 823 C C . GLU A 1 103 ? -1.984 -2.228 1.967 1.00 95.12 103 GLU A C 1
ATOM 825 O O . GLU A 1 103 ? -1.710 -1.031 1.883 1.00 95.12 103 GLU A O 1
ATOM 830 N N . PHE A 1 104 ? -1.108 -3.195 1.723 1.00 94.38 104 PHE A N 1
ATOM 831 C CA . PHE A 1 104 ? 0.255 -2.980 1.263 1.00 94.38 104 PHE A CA 1
ATOM 832 C C . PHE A 1 104 ? 0.534 -3.905 0.086 1.00 94.38 104 PHE A C 1
ATOM 834 O O . PHE A 1 104 ? 0.241 -5.102 0.146 1.00 94.38 104 PHE A O 1
ATOM 841 N N . ALA A 1 105 ? 1.114 -3.358 -0.974 1.00 93.88 105 ALA A N 1
ATOM 842 C CA . ALA A 1 105 ? 1.643 -4.142 -2.074 1.00 93.88 105 ALA A CA 1
ATOM 843 C C . ALA A 1 105 ? 3.040 -3.651 -2.430 1.00 93.88 105 ALA A C 1
ATOM 845 O O . ALA A 1 105 ? 3.312 -2.449 -2.395 1.00 93.88 105 ALA A O 1
ATOM 846 N N . VAL A 1 106 ? 3.908 -4.584 -2.806 1.00 91.75 106 VAL A N 1
ATOM 847 C CA . VAL A 1 106 ? 5.254 -4.277 -3.279 1.00 91.75 106 VAL A CA 1
ATOM 848 C C . VAL A 1 106 ? 5.642 -5.194 -4.425 1.00 91.75 106 VAL A C 1
ATOM 850 O O . VAL A 1 106 ? 5.366 -6.397 -4.424 1.00 91.75 106 VAL A O 1
ATOM 853 N N . LEU A 1 107 ? 6.269 -4.587 -5.423 1.00 89.19 107 LEU A N 1
ATOM 854 C CA . LEU A 1 107 ? 6.675 -5.212 -6.663 1.00 89.19 107 LEU A CA 1
ATOM 855 C C . LEU A 1 107 ? 8.129 -4.867 -6.953 1.00 89.19 107 LEU A C 1
ATOM 857 O O . LEU A 1 107 ? 8.539 -3.708 -6.869 1.00 89.19 107 LEU A O 1
ATOM 861 N N . ARG A 1 108 ? 8.895 -5.864 -7.372 1.00 85.81 108 ARG A N 1
ATOM 862 C CA . ARG A 1 108 ? 10.268 -5.692 -7.837 1.00 85.81 108 ARG A CA 1
ATOM 863 C C . ARG A 1 108 ? 10.449 -6.474 -9.117 1.00 85.81 108 ARG A C 1
ATOM 865 O O . ARG A 1 108 ? 10.093 -7.643 -9.188 1.00 85.81 108 ARG A O 1
ATOM 872 N N . ASN A 1 109 ? 11.005 -5.831 -10.141 1.00 80.06 109 ASN A N 1
ATOM 873 C CA . ASN A 1 109 ? 11.282 -6.482 -11.424 1.00 80.06 109 ASN A CA 1
ATOM 874 C C . ASN A 1 109 ? 10.058 -7.195 -12.051 1.00 80.06 109 ASN A C 1
ATOM 876 O O . ASN A 1 109 ? 10.192 -8.239 -12.684 1.00 80.06 109 ASN A O 1
ATOM 880 N N . GLY A 1 110 ? 8.852 -6.656 -11.851 1.00 76.31 110 GLY A N 1
ATOM 881 C CA . GLY A 1 110 ? 7.609 -7.269 -12.328 1.00 76.31 110 GLY A CA 1
ATOM 882 C C . GLY A 1 110 ? 7.058 -8.389 -11.439 1.00 76.31 110 GLY A C 1
ATOM 883 O O . GLY A 1 110 ? 5.958 -8.863 -11.702 1.00 76.31 110 GLY A O 1
ATOM 884 N N . TYR A 1 111 ? 7.772 -8.788 -10.384 1.00 79.94 111 TYR A N 1
ATOM 885 C CA . TYR A 1 111 ? 7.341 -9.804 -9.427 1.00 79.94 111 TYR A CA 1
ATOM 886 C C . TYR A 1 111 ? 6.680 -9.163 -8.214 1.00 79.94 111 TYR A C 1
ATOM 888 O O . TYR A 1 111 ? 7.206 -8.207 -7.645 1.00 79.94 111 TYR A O 1
ATOM 896 N N . ILE A 1 112 ? 5.542 -9.717 -7.794 1.00 84.62 112 ILE A N 1
ATOM 897 C CA . ILE A 1 112 ? 4.912 -9.352 -6.525 1.00 84.62 112 ILE A CA 1
ATOM 898 C C . ILE A 1 112 ? 5.748 -9.967 -5.407 1.00 84.62 112 ILE A C 1
ATOM 900 O O . ILE A 1 112 ? 5.798 -11.188 -5.282 1.00 84.62 112 ILE A O 1
ATOM 904 N N . LEU A 1 113 ? 6.374 -9.126 -4.589 1.00 85.12 113 LEU A N 1
ATOM 905 C CA . LEU A 1 113 ? 7.076 -9.577 -3.388 1.00 85.12 113 LEU A CA 1
ATOM 906 C C . LEU A 1 113 ? 6.093 -9.778 -2.229 1.00 85.12 113 LEU A C 1
ATOM 908 O O . LEU A 1 113 ? 6.228 -10.709 -1.441 1.00 85.12 113 LEU A O 1
ATOM 912 N N . SER A 1 114 ? 5.073 -8.922 -2.136 1.00 88.44 114 SER A N 1
ATOM 913 C CA . SER A 1 114 ? 3.991 -9.071 -1.165 1.00 88.44 114 SER A CA 1
ATOM 914 C C . SER A 1 114 ? 2.739 -8.320 -1.598 1.00 88.44 114 SER A C 1
ATOM 916 O O . SER A 1 114 ? 2.808 -7.266 -2.234 1.00 88.44 114 SER A O 1
ATOM 918 N N . HIS A 1 115 ? 1.590 -8.863 -1.206 1.00 91.12 115 HIS A N 1
ATOM 919 C CA . HIS A 1 115 ? 0.297 -8.193 -1.213 1.00 91.12 115 HIS A CA 1
ATOM 920 C C . HIS A 1 115 ? -0.462 -8.618 0.041 1.00 91.12 115 HIS A C 1
ATOM 922 O O . HIS A 1 115 ? -0.803 -9.788 0.206 1.00 91.12 115 HIS A O 1
ATOM 928 N N . CYS A 1 116 ? -0.685 -7.673 0.948 1.00 88.50 116 CYS A N 1
ATOM 929 C CA . CYS A 1 116 ? -1.281 -7.926 2.251 1.00 88.50 116 CYS A CA 1
ATOM 930 C C . CYS A 1 116 ? -2.439 -6.970 2.513 1.00 88.50 116 CYS A C 1
ATOM 932 O O . CYS A 1 116 ? -2.336 -5.775 2.245 1.00 88.50 116 CYS A O 1
ATOM 934 N N . ILE A 1 117 ? -3.506 -7.501 3.111 1.00 90.50 117 ILE A N 1
ATOM 935 C CA . ILE A 1 117 ? -4.559 -6.714 3.754 1.00 90.50 117 ILE A CA 1
ATOM 936 C C . ILE A 1 117 ? -4.467 -6.996 5.252 1.00 90.50 117 ILE A C 1
ATOM 938 O O . ILE A 1 117 ? -4.578 -8.148 5.690 1.00 90.50 117 ILE A O 1
ATOM 942 N N . PHE A 1 118 ? -4.231 -5.947 6.025 1.00 90.94 118 PHE A N 1
ATOM 943 C CA . PHE A 1 118 ? -4.087 -6.011 7.469 1.00 90.94 118 PHE A CA 1
ATOM 944 C C . PHE A 1 118 ? -5.450 -5.927 8.145 1.00 90.94 118 PHE A C 1
ATOM 946 O O . PHE A 1 118 ? -6.321 -5.178 7.710 1.00 90.94 118 PHE A O 1
ATOM 953 N N . GLY A 1 119 ? -5.625 -6.663 9.239 1.00 89.38 119 GLY A N 1
ATOM 954 C CA . GLY A 1 119 ? -6.760 -6.501 10.142 1.00 89.38 119 GLY A CA 1
ATOM 955 C C . GLY A 1 119 ? -6.824 -5.081 10.727 1.00 89.38 119 GLY A C 1
ATOM 956 O O . GLY A 1 119 ? -5.903 -4.282 10.541 1.00 89.38 119 GLY A O 1
ATOM 957 N N . PRO A 1 120 ? -7.915 -4.714 11.409 1.00 92.06 120 PRO A N 1
ATOM 958 C CA . PRO A 1 120 ? -8.042 -3.391 12.013 1.00 92.06 120 PRO A CA 1
ATOM 959 C C . PRO A 1 120 ? -6.959 -3.157 13.083 1.00 92.06 120 PRO A C 1
ATOM 961 O O . PRO A 1 120 ? -6.720 -4.016 13.931 1.00 92.06 120 PRO A O 1
ATOM 964 N N . CYS A 1 121 ? -6.312 -1.985 13.067 1.00 91.31 121 CYS A N 1
ATOM 965 C CA . CYS A 1 121 ? -5.352 -1.592 14.109 1.00 91.31 121 CYS A CA 1
ATOM 966 C C . CYS A 1 121 ? -6.039 -1.213 15.429 1.00 91.31 121 CYS A C 1
ATOM 968 O O . CYS A 1 121 ? -5.441 -1.322 16.497 1.00 91.31 121 CYS A O 1
ATOM 970 N N . VAL A 1 122 ? -7.302 -0.787 15.344 1.00 92.19 122 VAL A N 1
ATOM 971 C CA . VAL A 1 122 ? -8.180 -0.468 16.468 1.00 92.19 122 VAL A CA 1
ATOM 972 C C . VAL A 1 122 ? -9.604 -0.939 16.155 1.00 92.19 122 VAL A C 1
ATOM 974 O O . VAL A 1 122 ? -10.022 -0.905 14.992 1.00 92.19 122 VAL A O 1
ATOM 977 N N . PRO A 1 123 ? -10.390 -1.350 17.162 1.00 93.88 123 PRO A N 1
ATOM 978 C CA . PRO A 1 123 ? -11.792 -1.691 16.946 1.00 93.88 123 PRO A CA 1
ATOM 979 C C . PRO A 1 123 ? -12.599 -0.500 16.406 1.00 93.88 123 PRO A C 1
ATOM 981 O O . PRO A 1 123 ? -12.345 0.644 16.782 1.00 93.88 123 PRO A O 1
ATOM 984 N N . TRP A 1 124 ? -13.633 -0.752 15.595 1.00 94.69 124 TRP A N 1
ATOM 985 C CA . TRP A 1 124 ? -14.491 0.298 15.009 1.00 94.69 124 TRP A CA 1
ATOM 986 C C . TRP A 1 124 ? -15.120 1.243 16.050 1.00 94.69 124 TRP A C 1
ATOM 988 O O . TRP A 1 124 ? -15.243 2.455 15.843 1.00 94.69 124 TRP A O 1
ATOM 998 N N . TYR A 1 125 ? -15.508 0.695 17.204 1.00 94.94 125 TYR A N 1
ATOM 999 C CA . TYR A 1 125 ? -16.056 1.469 18.319 1.00 94.94 125 TYR A CA 1
ATOM 1000 C C . TYR A 1 125 ? -15.000 2.330 19.030 1.00 94.94 125 TYR A C 1
ATOM 1002 O O . TYR A 1 125 ? -15.369 3.278 19.718 1.00 94.94 125 TYR A O 1
ATOM 1010 N N . GLY A 1 126 ? -13.711 2.036 18.836 1.00 93.62 126 GLY A N 1
ATOM 1011 C CA . GLY A 1 126 ? -12.589 2.830 19.338 1.00 93.62 126 GLY A CA 1
ATOM 1012 C C . GLY A 1 126 ? -12.321 4.102 18.531 1.00 93.62 126 GLY A C 1
ATOM 1013 O O . GLY A 1 126 ? -11.596 4.972 18.999 1.00 93.62 126 GLY A O 1
ATOM 1014 N N . LEU A 1 127 ? -12.921 4.241 17.346 1.00 94.94 127 LEU A N 1
ATOM 1015 C CA . LEU A 1 127 ? -12.815 5.449 16.532 1.00 94.94 127 LEU A CA 1
ATOM 1016 C C . LEU A 1 127 ? -13.684 6.591 17.079 1.00 94.94 127 LEU A C 1
ATOM 1018 O O . LEU A 1 127 ? -14.751 6.392 17.668 1.00 94.94 127 LEU A O 1
ATOM 1022 N N . THR A 1 128 ? -13.298 7.823 16.786 1.00 97.38 128 THR A N 1
ATOM 1023 C CA . THR A 1 128 ? -14.159 8.998 16.923 1.00 97.38 128 THR A CA 1
ATOM 1024 C C . THR A 1 128 ? -15.271 8.993 15.867 1.00 97.38 128 THR A C 1
ATOM 1026 O O . THR A 1 128 ? -15.231 8.294 14.850 1.00 97.38 128 THR A O 1
ATOM 1029 N N . LYS A 1 129 ? -16.304 9.820 16.071 1.00 97.44 129 LYS A N 1
ATOM 1030 C CA . LYS A 1 129 ? -17.392 9.977 15.090 1.00 97.44 129 LYS A CA 1
ATOM 1031 C C . LYS A 1 129 ? -16.890 10.524 13.745 1.00 97.44 129 LYS A C 1
ATOM 1033 O O . LYS A 1 129 ? -17.412 10.129 12.703 1.00 97.44 129 LYS A O 1
ATOM 1038 N N . ALA A 1 130 ? -15.904 11.422 13.771 1.00 96.56 130 ALA A N 1
ATOM 1039 C CA . ALA A 1 130 ? -15.317 12.002 12.567 1.00 96.56 130 ALA A CA 1
ATOM 1040 C C . ALA A 1 130 ? -14.533 10.951 11.767 1.00 96.56 130 ALA A C 1
ATOM 1042 O O . ALA A 1 130 ? -14.764 10.805 10.567 1.00 96.56 130 ALA A O 1
ATOM 1043 N N . GLU A 1 131 ? -13.698 10.158 12.441 1.00 96.62 131 GLU A N 1
ATOM 1044 C CA . GLU A 1 131 ? -12.939 9.067 11.816 1.00 96.62 131 GLU A CA 1
ATOM 1045 C C . GLU A 1 131 ? -13.860 8.006 11.223 1.00 96.62 131 GLU A C 1
ATOM 1047 O O . GLU A 1 131 ? -13.679 7.635 10.069 1.00 96.62 131 GLU A O 1
ATOM 1052 N N . ARG A 1 132 ? -14.915 7.583 11.938 1.00 97.06 132 ARG A N 1
ATOM 1053 C CA . ARG A 1 132 ? -15.907 6.645 11.379 1.00 97.06 132 ARG A CA 1
ATOM 1054 C C . ARG A 1 132 ? -16.552 7.171 10.107 1.00 97.06 132 ARG A C 1
ATOM 1056 O O . ARG A 1 132 ? -16.744 6.409 9.162 1.00 97.06 132 ARG A O 1
ATOM 1063 N N . ARG A 1 133 ? -16.905 8.459 10.067 1.00 96.25 133 ARG A N 1
ATOM 1064 C CA . ARG A 1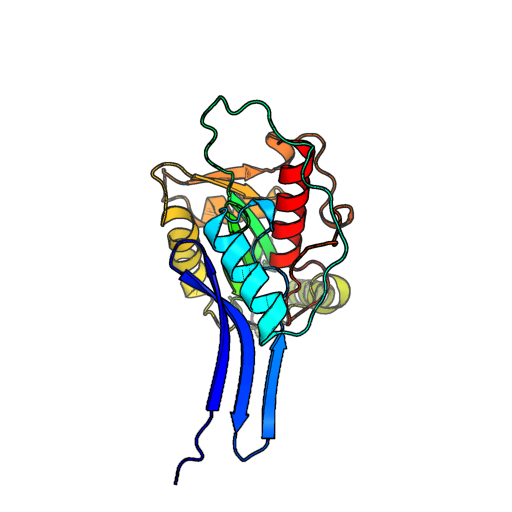 133 ? -17.492 9.079 8.871 1.00 96.25 133 ARG A CA 1
ATOM 1065 C C . ARG A 1 133 ? -16.501 9.067 7.708 1.00 96.25 133 ARG A C 1
ATOM 1067 O O . ARG A 1 133 ? -16.892 8.729 6.595 1.00 96.25 133 ARG A O 1
ATOM 1074 N N . HIS A 1 134 ? -15.243 9.411 7.970 1.00 94.69 134 HIS A N 1
ATOM 1075 C CA . HIS A 1 134 ? -14.193 9.415 6.956 1.00 94.69 134 HIS A CA 1
ATOM 1076 C C . HIS A 1 134 ? -13.886 8.000 6.445 1.00 94.69 134 HIS A C 1
ATOM 1078 O O . HIS A 1 134 ? -13.907 7.766 5.239 1.00 94.69 134 HIS A O 1
ATOM 1084 N N . ALA A 1 135 ? -13.714 7.035 7.351 1.00 94.50 135 ALA A N 1
ATOM 1085 C CA . ALA A 1 135 ? -13.525 5.631 7.012 1.00 94.50 135 ALA A CA 1
ATOM 1086 C C . ALA A 1 135 ? -14.705 5.092 6.193 1.00 94.50 135 ALA A C 1
ATOM 1088 O O . ALA A 1 135 ? -14.489 4.539 5.123 1.00 94.50 135 ALA A O 1
ATOM 1089 N N . SER A 1 136 ? -15.952 5.341 6.611 1.00 95.56 136 SER A N 1
ATOM 1090 C CA . SER A 1 136 ? -17.148 4.919 5.858 1.00 95.56 136 SER A CA 1
ATOM 1091 C C . SER A 1 136 ? -17.163 5.464 4.430 1.00 95.56 136 SER A C 1
ATOM 1093 O O . SER A 1 136 ? -17.519 4.750 3.492 1.00 95.56 136 SER A O 1
ATOM 1095 N N . TRP A 1 137 ? -16.746 6.721 4.249 1.00 95.00 137 TRP A N 1
ATOM 1096 C CA . TRP A 1 137 ? -16.634 7.313 2.921 1.00 95.00 137 TRP A CA 1
ATOM 1097 C C . TRP A 1 137 ? -15.580 6.592 2.072 1.00 95.00 137 TRP A C 1
ATOM 1099 O O . TRP A 1 137 ? -15.881 6.232 0.935 1.00 95.00 137 TRP A O 1
ATOM 1109 N N . LEU A 1 138 ? -14.397 6.31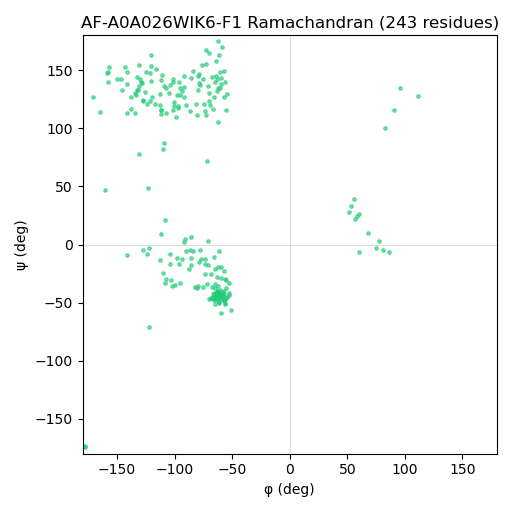3 2.629 1.00 91.88 138 LEU A N 1
ATOM 1110 C CA . LEU A 1 138 ? -13.317 5.595 1.941 1.00 91.88 138 LEU A CA 1
ATOM 1111 C C . LEU A 1 138 ? -13.707 4.157 1.557 1.00 91.88 138 LEU A C 1
ATOM 1113 O O . LEU A 1 138 ? -13.423 3.727 0.436 1.00 91.88 138 LEU A O 1
ATOM 1117 N N . MET A 1 139 ? -14.408 3.451 2.451 1.00 92.44 139 MET A N 1
ATOM 1118 C CA . MET A 1 139 ? -14.929 2.095 2.220 1.00 92.44 139 MET A CA 1
ATOM 1119 C C . MET A 1 139 ? -15.993 2.037 1.118 1.00 92.44 139 MET A C 1
ATOM 1121 O O . MET A 1 139 ? -16.232 0.972 0.572 1.00 92.44 139 MET A O 1
ATOM 1125 N N . THR A 1 140 ? -16.651 3.151 0.796 1.00 90.44 140 THR A N 1
ATOM 1126 C CA . THR A 1 140 ? -17.741 3.162 -0.198 1.00 90.44 140 THR A CA 1
ATOM 1127 C C . THR A 1 140 ? -17.328 3.823 -1.512 1.00 90.44 140 THR A C 1
ATOM 1129 O O . THR A 1 140 ? -17.861 3.482 -2.560 1.00 90.44 140 THR A O 1
ATOM 1132 N N . ASN A 1 141 ? -16.404 4.789 -1.471 1.00 88.38 141 ASN A N 1
ATOM 1133 C CA . ASN A 1 141 ? -16.147 5.688 -2.603 1.00 88.38 141 ASN A CA 1
ATOM 1134 C C . ASN A 1 141 ? -14.692 5.703 -3.082 1.00 88.38 141 ASN A C 1
ATOM 1136 O O . ASN A 1 141 ? -14.412 6.348 -4.090 1.00 88.38 141 ASN A O 1
ATOM 1140 N N . ASN A 1 142 ? -13.757 5.067 -2.365 1.00 87.19 142 ASN A N 1
ATOM 1141 C CA . ASN A 1 142 ? -12.338 5.142 -2.711 1.00 87.19 142 ASN A CA 1
ATOM 1142 C C . ASN A 1 142 ? -11.706 3.776 -2.972 1.00 87.19 142 ASN A C 1
ATOM 1144 O O . ASN A 1 142 ? -11.362 3.483 -4.114 1.00 87.19 142 ASN A O 1
ATOM 1148 N N . HIS A 1 143 ? -11.510 2.964 -1.936 1.00 83.75 143 HIS A N 1
ATOM 1149 C CA . HIS A 1 143 ? -10.729 1.724 -2.043 1.00 83.75 143 HIS A CA 1
ATOM 1150 C C . HIS A 1 143 ? -11.505 0.467 -1.648 1.00 83.75 143 HIS A C 1
ATOM 1152 O O . HIS A 1 143 ? -10.942 -0.615 -1.685 1.00 83.75 143 HIS A O 1
ATOM 1158 N N . GLU A 1 144 ? -12.757 0.599 -1.197 1.00 88.94 144 GLU A N 1
ATOM 1159 C CA . GLU A 1 144 ? -13.670 -0.520 -0.884 1.00 88.94 144 GLU A CA 1
ATOM 1160 C C . GLU A 1 144 ? -13.211 -1.516 0.206 1.00 88.94 144 GLU A C 1
ATOM 1162 O O . GLU A 1 144 ? -14.000 -2.353 0.639 1.00 88.94 144 GLU A O 1
ATOM 1167 N N . LEU A 1 145 ? -11.979 -1.394 0.716 1.00 89.81 145 LEU A N 1
ATOM 1168 C CA . LEU A 1 145 ? -11.458 -2.146 1.860 1.00 89.81 145 LEU A CA 1
ATOM 1169 C C . LEU A 1 145 ? -12.363 -1.975 3.077 1.00 89.81 145 LEU A C 1
ATOM 1171 O O . LEU A 1 145 ? -12.445 -0.868 3.609 1.00 89.81 145 LEU A O 1
ATOM 1175 N N . GLN A 1 146 ? -12.987 -3.052 3.549 1.00 90.75 146 GLN A N 1
ATOM 1176 C CA . GLN A 1 146 ? -13.820 -2.994 4.745 1.00 90.75 146 GLN A CA 1
ATOM 1177 C C . GLN A 1 146 ? -12.959 -2.843 6.001 1.00 90.75 146 GLN A C 1
ATOM 1179 O O . GLN A 1 146 ? -11.789 -3.236 6.047 1.00 90.75 146 GLN A O 1
ATOM 1184 N N . TRP A 1 147 ? -13.549 -2.284 7.058 1.00 93.06 147 TRP A N 1
ATOM 1185 C CA . TRP A 1 147 ? -12.832 -2.036 8.308 1.00 93.06 147 TRP A CA 1
ATOM 1186 C C . TRP A 1 147 ? -12.266 -3.318 8.922 1.00 93.06 147 TRP A C 1
ATOM 1188 O O . TRP A 1 147 ? -11.109 -3.349 9.344 1.00 93.06 147 TRP A O 1
ATOM 1198 N N . ASP A 1 148 ? -13.068 -4.381 8.909 1.00 91.69 148 ASP A N 1
ATOM 1199 C CA . ASP A 1 148 ? -12.736 -5.674 9.508 1.00 91.69 148 ASP A CA 1
ATOM 1200 C C . ASP A 1 148 ? -12.070 -6.646 8.517 1.00 91.69 148 ASP A C 1
ATOM 1202 O O . ASP A 1 148 ? -11.735 -7.768 8.893 1.00 91.69 148 ASP A O 1
ATOM 1206 N N . ASP A 1 149 ? -11.823 -6.225 7.268 1.00 88.56 149 ASP A N 1
ATOM 1207 C CA . ASP A 1 149 ? -11.075 -7.037 6.303 1.00 88.56 149 ASP A CA 1
ATOM 1208 C C . ASP A 1 149 ? -9.629 -7.258 6.760 1.00 88.56 149 ASP A C 1
ATOM 1210 O O . ASP A 1 149 ? -9.059 -6.459 7.501 1.00 88.56 149 ASP A O 1
ATOM 1214 N N . GLY A 1 150 ? -8.998 -8.308 6.242 1.00 87.25 150 GLY A N 1
ATOM 1215 C CA . GLY A 1 150 ? -7.575 -8.570 6.427 1.00 87.25 150 GLY A CA 1
ATOM 1216 C C . GLY A 1 150 ? -7.295 -9.785 7.297 1.00 87.25 150 GLY A C 1
ATOM 1217 O O . GLY A 1 150 ? -7.795 -9.928 8.408 1.00 87.25 150 GLY A O 1
ATOM 1218 N N . THR A 1 151 ? -6.467 -10.683 6.771 1.00 83.06 151 THR A N 1
ATOM 1219 C CA . THR A 1 151 ? -6.075 -11.931 7.442 1.00 83.06 151 THR A CA 1
ATOM 1220 C C . THR A 1 151 ? -4.779 -11.786 8.229 1.00 83.06 151 THR A C 1
ATOM 1222 O O . THR A 1 151 ? -4.431 -12.676 9.000 1.00 83.06 151 THR A O 1
ATOM 1225 N N . VAL A 1 152 ? -4.044 -10.690 8.022 1.00 86.06 152 VAL A N 1
ATOM 1226 C CA . VAL A 1 152 ? -2.778 -10.420 8.702 1.00 86.06 152 VAL A CA 1
ATOM 1227 C C . VAL A 1 152 ? -3.049 -9.507 9.899 1.00 86.06 152 VAL A C 1
ATOM 1229 O O . VAL A 1 152 ? -3.483 -8.374 9.696 1.00 86.06 152 VAL A O 1
ATOM 1232 N N . PRO A 1 153 ? -2.795 -9.943 11.142 1.00 85.31 153 PRO A N 1
ATOM 1233 C CA . PRO A 1 153 ? -2.935 -9.081 12.312 1.00 85.31 153 PRO A CA 1
ATOM 1234 C C . PRO A 1 153 ? -2.093 -7.804 12.191 1.00 85.31 153 PRO A C 1
ATOM 1236 O O . PRO A 1 153 ? -0.949 -7.853 11.743 1.00 85.31 153 PRO A O 1
ATOM 1239 N N . TYR A 1 154 ? -2.632 -6.658 12.615 1.00 93.44 154 TYR A N 1
ATOM 1240 C CA . TYR A 1 154 ? -1.966 -5.365 12.405 1.00 93.44 154 TYR A CA 1
ATOM 1241 C C . TYR A 1 154 ? -0.611 -5.248 13.130 1.00 93.44 154 TYR A C 1
ATOM 1243 O O . TYR A 1 154 ? 0.306 -4.584 12.659 1.00 93.44 154 TYR A O 1
ATOM 1251 N N . ASN A 1 155 ? -0.427 -5.957 14.245 1.00 91.50 155 ASN A N 1
ATOM 1252 C CA . ASN A 1 155 ? 0.857 -6.006 14.953 1.00 91.50 155 ASN A CA 1
ATOM 1253 C C . ASN A 1 155 ? 1.990 -6.685 14.152 1.00 91.50 155 ASN A C 1
ATOM 1255 O O . ASN A 1 155 ? 3.143 -6.582 14.549 1.00 91.50 155 ASN A O 1
ATOM 1259 N N . ARG A 1 156 ? 1.687 -7.355 13.030 1.00 91.31 156 ARG A N 1
ATOM 1260 C CA . ARG A 1 156 ? 2.668 -7.981 12.122 1.00 91.31 156 ARG A CA 1
ATOM 1261 C C . ARG A 1 156 ? 3.158 -7.053 11.011 1.00 91.31 156 ARG A C 1
ATOM 1263 O O . ARG A 1 156 ? 4.024 -7.457 10.242 1.00 91.31 156 ARG A O 1
ATOM 1270 N N . VAL A 1 157 ? 2.592 -5.850 10.892 1.00 91.69 157 VAL A N 1
ATOM 1271 C CA . VAL A 1 157 ? 2.852 -4.917 9.784 1.00 91.69 157 VAL A CA 1
ATOM 1272 C C . VAL A 1 157 ? 4.340 -4.598 9.642 1.00 91.69 157 VAL A C 1
ATOM 1274 O O . VAL A 1 157 ? 4.871 -4.752 8.546 1.00 91.69 157 VAL A O 1
ATOM 1277 N N . LYS A 1 158 ? 5.014 -4.210 10.737 1.00 91.12 158 LYS A N 1
ATOM 1278 C CA . LYS A 1 158 ? 6.447 -3.865 10.723 1.00 91.12 158 LYS A CA 1
ATOM 1279 C C . LYS A 1 158 ? 7.285 -5.051 10.246 1.00 91.12 158 LYS A C 1
ATOM 1281 O O . LYS A 1 158 ? 7.896 -4.962 9.190 1.00 91.12 158 LYS A O 1
ATOM 1286 N N . ASP A 1 159 ? 7.203 -6.184 10.948 1.00 88.88 159 ASP A N 1
ATOM 1287 C CA . ASP A 1 159 ? 7.957 -7.402 10.620 1.00 88.88 159 ASP A CA 1
ATOM 1288 C C . ASP A 1 159 ? 7.776 -7.843 9.162 1.00 88.88 159 ASP A C 1
ATOM 1290 O O . ASP A 1 159 ? 8.734 -8.241 8.501 1.00 88.88 159 ASP A O 1
ATOM 1294 N N . LEU A 1 160 ? 6.536 -7.810 8.658 1.00 89.75 160 LEU A N 1
ATOM 1295 C CA . LEU A 1 160 ? 6.221 -8.268 7.309 1.00 89.75 160 LEU A CA 1
ATOM 1296 C C . LEU A 1 160 ? 6.784 -7.314 6.260 1.00 89.75 160 LEU A C 1
ATOM 1298 O O . LEU A 1 160 ? 7.407 -7.775 5.302 1.00 89.75 160 LEU A O 1
ATOM 1302 N N . ILE A 1 161 ? 6.575 -6.007 6.434 1.00 90.25 161 ILE A N 1
ATOM 1303 C CA . ILE A 1 161 ? 7.072 -5.006 5.491 1.00 90.25 161 ILE A CA 1
ATOM 1304 C C . ILE A 1 161 ? 8.598 -5.008 5.496 1.00 90.25 161 ILE A C 1
ATOM 1306 O O . ILE A 1 161 ? 9.156 -5.180 4.415 1.00 90.25 161 ILE A O 1
ATOM 1310 N N . THR A 1 162 ? 9.251 -4.921 6.665 1.00 87.69 162 THR A N 1
ATOM 1311 C CA . THR A 1 162 ? 10.719 -4.982 6.793 1.00 87.69 162 THR A CA 1
ATOM 1312 C C . THR A 1 162 ? 11.256 -6.207 6.068 1.00 87.69 162 THR A C 1
ATOM 1314 O O . THR A 1 162 ? 12.017 -6.054 5.119 1.00 87.69 162 THR A O 1
ATOM 1317 N N . LYS A 1 163 ? 10.779 -7.412 6.419 1.00 85.38 163 LYS A N 1
ATOM 1318 C CA . LYS A 1 163 ? 11.240 -8.652 5.781 1.00 85.38 163 LYS A CA 1
ATOM 1319 C C . LYS A 1 163 ? 11.090 -8.607 4.262 1.00 85.38 163 LYS A C 1
ATOM 1321 O O . LYS A 1 163 ? 11.999 -8.995 3.546 1.00 85.38 163 LYS A O 1
ATOM 1326 N N . THR A 1 164 ? 9.947 -8.139 3.768 1.00 86.38 164 THR A N 1
ATOM 1327 C CA . THR A 1 164 ? 9.669 -8.136 2.326 1.00 86.38 164 THR A CA 1
ATOM 1328 C C . THR A 1 164 ? 10.612 -7.208 1.559 1.00 86.38 164 THR A C 1
ATOM 1330 O O . THR A 1 164 ? 10.988 -7.513 0.430 1.00 86.38 164 THR A O 1
ATOM 1333 N N . VAL A 1 165 ? 10.974 -6.059 2.134 1.00 83.06 165 VAL A N 1
ATOM 1334 C CA . VAL A 1 165 ? 11.812 -5.075 1.436 1.00 83.06 165 VAL A CA 1
ATOM 1335 C C . VAL A 1 165 ? 13.314 -5.336 1.606 1.00 83.06 165 VAL A C 1
ATOM 1337 O O . VAL A 1 165 ? 14.081 -4.893 0.748 1.00 83.06 165 VAL A O 1
ATOM 1340 N N . THR A 1 166 ? 13.731 -6.079 2.642 1.00 77.75 166 THR A N 1
ATOM 1341 C CA . THR A 1 166 ? 15.146 -6.381 2.938 1.00 77.75 166 THR A CA 1
ATOM 1342 C C . THR A 1 166 ? 15.655 -7.728 2.416 1.00 77.75 166 THR A C 1
ATOM 1344 O O . THR A 1 166 ? 16.866 -7.881 2.301 1.00 77.75 166 THR A O 1
ATOM 1347 N N . ASP A 1 167 ? 14.787 -8.679 2.042 1.00 65.19 167 ASP A N 1
ATOM 1348 C CA . ASP A 1 167 ? 15.146 -10.100 1.793 1.00 65.19 167 ASP A CA 1
ATOM 1349 C C . ASP A 1 167 ? 16.172 -10.364 0.659 1.00 65.19 167 ASP A C 1
ATOM 1351 O O . ASP A 1 167 ? 16.577 -11.502 0.448 1.00 65.19 167 ASP A O 1
ATOM 1355 N N . GLU A 1 168 ? 16.599 -9.357 -0.116 1.00 55.72 168 GLU A N 1
ATOM 1356 C CA . GLU A 1 168 ? 17.255 -9.600 -1.414 1.00 55.72 168 GLU A CA 1
ATOM 1357 C C . GLU A 1 168 ? 18.444 -8.687 -1.794 1.00 55.72 168 GLU A C 1
ATOM 1359 O O . GLU A 1 168 ? 19.108 -8.984 -2.788 1.00 55.72 168 GLU A O 1
ATOM 1364 N N . ALA A 1 169 ? 18.768 -7.601 -1.073 1.00 53.62 169 ALA A N 1
ATOM 1365 C CA . ALA A 1 169 ? 19.912 -6.746 -1.442 1.00 53.62 169 ALA A CA 1
ATOM 1366 C C . ALA A 1 169 ? 20.452 -5.884 -0.291 1.00 53.62 169 ALA A C 1
ATOM 1368 O O . ALA A 1 169 ? 19.684 -5.362 0.508 1.00 53.62 169 ALA A O 1
ATOM 1369 N N . SER A 1 170 ? 21.769 -5.640 -0.299 1.00 57.72 170 SER A N 1
ATOM 1370 C CA . SER A 1 170 ? 22.501 -4.769 0.638 1.00 57.72 170 SER A CA 1
ATOM 1371 C C . SER A 1 170 ? 22.234 -3.264 0.462 1.00 57.72 170 SER A C 1
ATOM 1373 O O . SER A 1 170 ? 22.879 -2.454 1.113 1.00 57.72 170 SER A O 1
ATOM 1375 N N . TYR A 1 171 ? 21.345 -2.883 -0.461 1.00 63.09 171 TYR A N 1
ATOM 1376 C CA . TYR A 1 171 ? 20.834 -1.522 -0.629 1.00 63.09 171 TYR A CA 1
ATOM 1377 C C . TYR A 1 171 ? 19.584 -1.563 -1.516 1.00 63.09 171 TYR A C 1
ATOM 1379 O O . TYR A 1 171 ? 19.669 -1.911 -2.698 1.00 63.09 171 TYR A O 1
ATOM 1387 N N . THR A 1 172 ? 18.416 -1.227 -0.965 1.00 74.44 172 THR A N 1
ATOM 1388 C CA . THR A 1 172 ? 17.155 -1.193 -1.723 1.00 74.44 172 THR A CA 1
ATOM 1389 C C . THR A 1 172 ? 16.544 0.200 -1.672 1.00 74.44 172 THR A C 1
ATOM 1391 O O . THR A 1 172 ? 16.204 0.696 -0.600 1.00 74.44 172 THR A O 1
ATOM 1394 N N . VAL A 1 173 ? 16.301 0.789 -2.848 1.00 86.56 173 VAL A N 1
ATOM 1395 C CA . VAL A 1 173 ? 15.407 1.948 -2.973 1.00 86.56 173 VAL A CA 1
ATOM 1396 C C . VAL A 1 173 ? 13.978 1.465 -3.227 1.00 86.56 173 VAL A C 1
ATOM 1398 O O . VAL A 1 173 ? 13.707 0.794 -4.231 1.00 86.56 173 VAL A O 1
ATOM 1401 N N . VAL A 1 174 ? 13.065 1.818 -2.324 1.00 91.31 174 VAL A N 1
ATOM 1402 C CA . VAL A 1 174 ? 11.622 1.585 -2.441 1.00 91.31 174 VAL A CA 1
ATOM 1403 C C . VAL A 1 174 ? 10.941 2.879 -2.867 1.00 91.31 174 VAL A C 1
ATOM 1405 O O . VAL A 1 174 ? 10.922 3.868 -2.138 1.00 91.31 174 VAL A O 1
ATOM 1408 N N . TYR A 1 175 ? 10.349 2.858 -4.054 1.00 93.94 175 TYR A N 1
ATOM 1409 C CA . TYR A 1 175 ? 9.593 3.963 -4.615 1.00 93.94 175 TYR A CA 1
ATOM 1410 C C . TYR A 1 175 ? 8.113 3.848 -4.272 1.00 93.94 175 TYR A C 1
ATOM 1412 O O . TYR A 1 175 ? 7.467 2.845 -4.572 1.00 93.94 175 TYR A O 1
ATOM 1420 N N . VAL A 1 176 ? 7.557 4.914 -3.711 1.00 94.81 176 VAL A N 1
ATOM 1421 C CA . VAL A 1 176 ? 6.133 5.055 -3.382 1.00 94.81 176 VAL A CA 1
ATOM 1422 C C . VAL A 1 176 ? 5.583 6.311 -4.038 1.00 94.81 176 VAL A C 1
ATOM 1424 O O . VAL A 1 176 ? 6.294 7.303 -4.186 1.00 94.81 176 VAL A O 1
ATOM 1427 N N . LYS A 1 177 ? 4.306 6.317 -4.425 1.00 93.38 177 LYS A N 1
ATOM 1428 C CA . LYS A 1 177 ? 3.659 7.546 -4.904 1.00 93.38 177 LYS A CA 1
ATOM 1429 C C . LYS A 1 177 ? 2.862 8.204 -3.782 1.00 93.38 177 LYS A C 1
ATOM 1431 O O . LYS A 1 177 ? 2.025 7.564 -3.149 1.00 93.38 177 LYS A O 1
ATOM 1436 N N . GLY A 1 178 ? 3.099 9.498 -3.572 1.00 91.38 178 GLY A N 1
ATOM 1437 C CA . GLY A 1 178 ? 2.463 10.284 -2.514 1.00 91.38 178 GLY A CA 1
ATOM 1438 C C . GLY A 1 178 ? 3.303 10.398 -1.237 1.00 91.38 178 GLY A C 1
ATOM 1439 O O . GLY A 1 178 ? 3.849 9.422 -0.721 1.00 91.38 178 GLY A O 1
ATOM 1440 N N . ARG A 1 179 ? 3.376 11.626 -0.716 1.00 90.44 179 ARG A N 1
ATOM 1441 C CA . ARG A 1 179 ? 4.208 11.996 0.436 1.00 90.44 179 ARG A CA 1
ATOM 1442 C C . ARG A 1 179 ? 3.781 11.309 1.735 1.00 90.44 179 ARG A C 1
ATOM 1444 O O . ARG A 1 179 ? 4.636 10.771 2.422 1.00 90.44 179 ARG A O 1
ATOM 1451 N N . GLU A 1 180 ? 2.481 11.267 2.028 1.00 92.06 180 GLU A N 1
ATOM 1452 C CA . GLU A 1 180 ? 1.953 10.649 3.257 1.00 92.06 180 GLU A CA 1
ATOM 1453 C C . GLU A 1 180 ? 2.332 9.164 3.361 1.00 92.06 180 GLU A C 1
ATOM 1455 O O . GLU A 1 180 ? 2.748 8.690 4.415 1.00 92.06 180 GLU A O 1
ATOM 1460 N N . LYS A 1 181 ? 2.260 8.432 2.240 1.00 94.00 181 LYS A N 1
ATOM 1461 C CA . LYS A 1 181 ? 2.630 7.012 2.166 1.00 94.00 181 LYS A CA 1
ATOM 1462 C C . LYS A 1 181 ? 4.126 6.799 2.385 1.00 94.00 181 LYS A C 1
ATOM 1464 O O . LYS A 1 181 ? 4.512 5.883 3.109 1.00 94.00 181 LYS A O 1
ATOM 1469 N N . ARG A 1 182 ? 4.962 7.6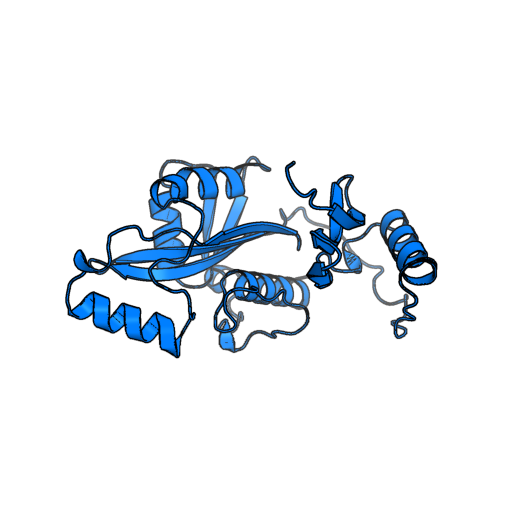57 1.785 1.00 94.25 182 ARG A N 1
ATOM 1470 C CA . ARG A 1 182 ? 6.417 7.655 2.001 1.00 94.25 182 ARG A CA 1
ATOM 1471 C C . ARG A 1 182 ? 6.756 7.925 3.461 1.00 94.25 182 ARG A C 1
ATOM 1473 O O . ARG A 1 182 ? 7.540 7.179 4.034 1.00 94.25 182 ARG A O 1
ATOM 1480 N N . GLU A 1 183 ? 6.187 8.973 4.051 1.00 93.00 183 GLU A N 1
ATOM 1481 C CA . GLU A 1 183 ? 6.445 9.340 5.448 1.00 93.00 183 GLU A CA 1
ATOM 1482 C C . GLU A 1 183 ? 6.004 8.224 6.397 1.00 93.00 183 GLU A C 1
ATOM 1484 O O . GLU A 1 183 ? 6.752 7.860 7.300 1.00 93.00 183 GLU A O 1
ATOM 1489 N N . TRP A 1 184 ? 4.847 7.607 6.148 1.00 94.75 184 TRP A N 1
ATOM 1490 C CA . TRP A 1 184 ? 4.385 6.469 6.936 1.00 94.75 184 TRP A CA 1
ATOM 1491 C C . TRP A 1 184 ? 5.334 5.269 6.860 1.00 94.75 184 TRP A 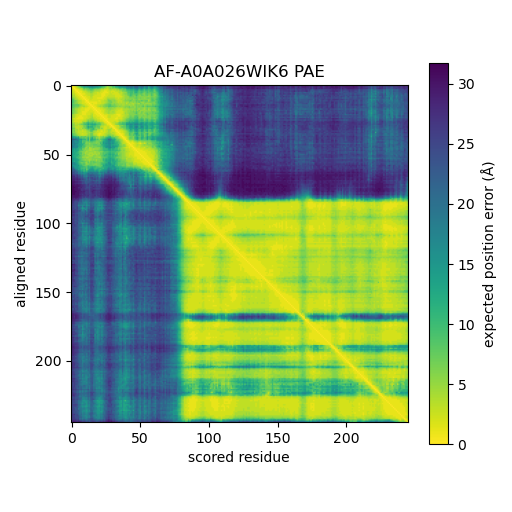C 1
ATOM 1493 O O . TRP A 1 184 ? 5.725 4.735 7.896 1.00 94.75 184 TRP A O 1
ATOM 1503 N N . LEU A 1 185 ? 5.743 4.869 5.649 1.00 93.94 185 LEU A N 1
ATOM 1504 C CA . LEU A 1 185 ? 6.689 3.766 5.466 1.00 93.94 185 LEU A CA 1
ATOM 1505 C C . LEU A 1 185 ? 8.040 4.073 6.116 1.00 93.94 185 LEU A C 1
ATOM 1507 O O . LEU A 1 185 ? 8.614 3.211 6.774 1.00 93.94 185 LEU A O 1
ATOM 1511 N N . ARG A 1 186 ? 8.531 5.307 5.968 1.00 92.31 186 ARG A N 1
ATOM 1512 C CA . ARG A 1 186 ? 9.801 5.732 6.559 1.00 92.31 186 ARG A CA 1
ATOM 1513 C C . ARG A 1 186 ? 9.735 5.670 8.079 1.00 92.31 186 ARG A C 1
ATOM 1515 O O . ARG A 1 186 ? 10.654 5.145 8.684 1.00 92.31 186 ARG A O 1
ATOM 1522 N N . ASN A 1 187 ? 8.642 6.145 8.674 1.00 92.00 187 ASN A N 1
ATOM 1523 C CA . ASN A 1 187 ? 8.424 6.102 10.120 1.00 92.00 187 ASN A CA 1
ATOM 1524 C C . ASN A 1 187 ? 8.302 4.667 10.656 1.00 92.00 187 ASN A C 1
ATOM 1526 O O . ASN A 1 187 ? 8.733 4.390 11.772 1.00 92.00 187 ASN A O 1
ATOM 1530 N N . LEU A 1 188 ? 7.726 3.752 9.871 1.00 91.50 188 LEU A N 1
ATOM 1531 C CA . LEU A 1 188 ? 7.625 2.337 10.231 1.00 91.50 188 LEU A CA 1
ATOM 1532 C C . LEU A 1 188 ? 9.002 1.646 10.258 1.00 91.50 188 LEU A C 1
ATOM 1534 O O . LEU A 1 188 ? 9.226 0.778 11.104 1.00 91.50 188 LEU A O 1
ATOM 1538 N N . LEU A 1 189 ? 9.892 2.034 9.339 1.00 88.44 189 LEU A N 1
ATOM 1539 C CA . LEU A 1 189 ? 11.180 1.390 9.055 1.00 88.44 189 LEU A CA 1
ATOM 1540 C C . LEU A 1 189 ? 12.394 2.214 9.530 1.00 88.44 189 LEU A C 1
ATOM 1542 O O . LEU A 1 189 ? 13.491 2.022 9.024 1.00 88.44 189 LEU A O 1
ATOM 1546 N N . LEU A 1 190 ? 12.219 3.141 10.482 1.00 77.38 190 LEU A N 1
ATOM 1547 C CA . LEU A 1 190 ? 13.290 4.055 10.927 1.00 77.38 190 LEU A CA 1
ATOM 1548 C C . LEU A 1 190 ? 14.552 3.357 11.451 1.00 77.38 190 LEU A C 1
ATOM 1550 O O . LEU A 1 190 ? 15.603 3.985 11.465 1.00 77.38 190 LEU A O 1
ATOM 1554 N N . ASP A 1 191 ? 14.437 2.107 11.897 1.00 74.00 191 ASP A N 1
ATOM 1555 C CA . ASP A 1 191 ? 15.547 1.350 12.483 1.00 74.00 191 ASP A CA 1
ATOM 1556 C C . ASP A 1 191 ? 16.395 0.608 11.426 1.00 74.00 191 ASP A C 1
ATOM 1558 O O . ASP A 1 191 ? 17.392 -0.018 11.778 1.00 74.00 191 ASP A O 1
ATOM 1562 N N . ASP A 1 192 ? 15.999 0.647 10.148 1.00 71.62 192 ASP A N 1
ATOM 1563 C CA . ASP A 1 192 ? 16.632 -0.094 9.054 1.00 71.62 192 ASP A CA 1
ATOM 1564 C C . ASP A 1 192 ? 17.392 0.865 8.110 1.00 71.62 192 ASP A C 1
ATOM 1566 O O . ASP A 1 192 ? 16.860 1.320 7.092 1.00 71.62 192 ASP A O 1
ATOM 1570 N N . ASP A 1 193 ? 18.658 1.157 8.431 1.00 70.00 193 ASP A N 1
ATOM 1571 C CA . ASP A 1 193 ? 19.519 2.096 7.681 1.00 70.00 193 ASP A CA 1
ATOM 1572 C C . ASP A 1 193 ? 19.754 1.698 6.204 1.00 70.00 193 ASP A C 1
ATOM 1574 O O . ASP A 1 193 ? 20.090 2.540 5.367 1.00 70.00 193 ASP A O 1
ATOM 1578 N N . ASP A 1 194 ? 19.532 0.426 5.863 1.00 73.88 194 ASP A N 1
ATOM 1579 C CA . ASP A 1 194 ? 19.743 -0.132 4.520 1.00 73.88 194 ASP A CA 1
ATOM 1580 C C . ASP A 1 194 ? 18.550 0.080 3.560 1.00 73.88 194 ASP A C 1
ATOM 1582 O O . ASP A 1 194 ? 18.633 -0.248 2.366 1.00 73.88 194 ASP A O 1
ATOM 1586 N N . ILE A 1 195 ? 17.427 0.623 4.052 1.00 80.75 195 ILE A N 1
ATOM 1587 C CA . ILE A 1 195 ? 16.199 0.828 3.271 1.00 80.75 195 ILE A CA 1
ATOM 1588 C C . ILE A 1 195 ? 16.003 2.313 2.978 1.00 80.75 195 ILE A C 1
ATOM 1590 O O . ILE A 1 195 ? 15.658 3.115 3.847 1.00 80.75 195 ILE A O 1
ATOM 1594 N N . TYR A 1 196 ? 16.112 2.683 1.703 1.00 87.62 196 TYR A N 1
ATOM 1595 C CA . TYR A 1 196 ? 15.841 4.049 1.271 1.00 87.62 196 TYR A CA 1
ATOM 1596 C C . TYR A 1 196 ? 14.450 4.160 0.649 1.00 87.62 196 TYR A C 1
ATOM 1598 O O . TYR A 1 196 ? 14.133 3.467 -0.316 1.00 87.62 196 TYR A O 1
ATOM 1606 N N . ILE A 1 197 ? 13.601 5.036 1.192 1.00 90.94 197 ILE A N 1
ATOM 1607 C CA . ILE A 1 197 ? 12.213 5.196 0.737 1.00 90.94 197 ILE A CA 1
ATOM 1608 C C . ILE A 1 197 ? 12.045 6.548 0.065 1.00 90.94 197 ILE A C 1
ATOM 1610 O O . ILE A 1 197 ? 12.117 7.598 0.715 1.00 90.94 197 ILE A O 1
ATOM 1614 N N . GLU A 1 198 ? 11.747 6.513 -1.229 1.00 92.06 198 GLU A N 1
ATOM 1615 C CA . GLU A 1 198 ? 11.623 7.699 -2.064 1.00 92.06 198 GLU A CA 1
ATOM 1616 C C . GLU A 1 198 ? 10.260 7.845 -2.708 1.00 92.06 198 GLU A C 1
ATOM 1618 O O . GLU A 1 198 ? 9.529 6.883 -2.952 1.00 92.06 198 GLU A O 1
ATOM 1623 N N . THR A 1 199 ? 9.913 9.095 -2.995 1.00 92.38 199 THR A N 1
ATOM 1624 C CA . THR A 1 199 ? 8.734 9.391 -3.799 1.00 92.38 199 THR A CA 1
ATOM 1625 C C . THR A 1 199 ? 9.062 9.193 -5.273 1.00 92.38 199 THR A C 1
ATOM 1627 O O . THR A 1 199 ? 10.062 9.714 -5.759 1.00 92.38 199 THR A O 1
ATOM 1630 N N . VAL A 1 200 ? 8.196 8.491 -6.011 1.00 89.56 200 VAL A N 1
ATOM 1631 C CA . VAL A 1 200 ? 8.329 8.333 -7.475 1.00 89.56 200 VAL A CA 1
ATOM 1632 C C . VAL A 1 200 ? 8.466 9.705 -8.144 1.00 89.56 200 VAL A C 1
ATOM 1634 O O . VAL A 1 200 ? 9.318 9.890 -9.005 1.00 89.56 200 VAL A O 1
ATOM 1637 N N . ASP A 1 201 ? 7.687 10.689 -7.690 1.00 87.25 201 ASP A N 1
ATOM 1638 C CA . ASP A 1 201 ? 7.667 12.049 -8.240 1.00 87.25 201 ASP A CA 1
ATOM 1639 C C . ASP A 1 201 ? 9.014 12.793 -8.095 1.00 87.25 201 ASP A C 1
ATOM 1641 O O . ASP A 1 201 ? 9.268 13.749 -8.820 1.00 87.25 201 ASP A O 1
ATOM 1645 N N . THR A 1 202 ? 9.896 12.356 -7.186 1.00 85.19 202 THR A N 1
ATOM 1646 C CA . THR A 1 202 ? 11.223 12.963 -6.982 1.00 85.19 202 THR A CA 1
ATOM 1647 C C . THR A 1 202 ? 12.201 12.588 -8.090 1.00 85.19 202 THR A C 1
ATOM 1649 O O . THR A 1 202 ? 13.018 13.415 -8.482 1.00 85.19 202 THR A O 1
ATOM 1652 N N . HIS A 1 203 ? 12.130 11.357 -8.601 1.00 83.62 203 HIS A N 1
ATOM 1653 C CA . HIS A 1 203 ? 13.046 10.864 -9.640 1.00 83.62 203 HIS A CA 1
ATOM 1654 C C . HIS A 1 203 ? 12.400 10.805 -11.029 1.00 83.62 203 HIS A C 1
ATOM 1656 O O . HIS A 1 203 ? 13.107 10.746 -12.031 1.00 83.62 203 HIS A O 1
ATOM 1662 N N . TYR A 1 204 ? 11.069 10.853 -11.099 1.00 83.38 204 TYR A N 1
ATOM 1663 C CA . TYR A 1 204 ? 10.303 10.720 -12.333 1.00 83.38 204 TYR A CA 1
ATOM 1664 C C . TYR A 1 204 ? 9.276 11.856 -12.436 1.00 83.38 204 TYR A C 1
ATOM 1666 O O . TYR A 1 204 ? 8.092 11.661 -12.171 1.00 83.38 204 TYR A O 1
ATOM 1674 N N . ALA A 1 205 ? 9.733 13.055 -12.808 1.00 75.38 205 ALA A N 1
ATOM 1675 C CA . ALA A 1 205 ? 8.922 14.281 -12.776 1.00 75.38 205 ALA A CA 1
ATOM 1676 C C . ALA A 1 205 ? 7.613 14.196 -13.589 1.00 75.38 205 ALA A C 1
ATOM 1678 O O . ALA A 1 205 ? 6.612 14.803 -13.214 1.00 75.38 205 ALA A O 1
ATOM 1679 N N . ASP A 1 206 ? 7.600 13.396 -14.658 1.00 83.44 206 ASP A N 1
ATOM 1680 C CA . ASP A 1 206 ? 6.460 13.287 -15.571 1.00 83.44 206 ASP A CA 1
ATOM 1681 C C . ASP A 1 206 ? 5.466 12.180 -15.194 1.00 83.44 206 ASP A C 1
ATOM 1683 O O . ASP A 1 206 ? 4.521 11.934 -15.947 1.00 83.44 206 ASP A O 1
ATOM 1687 N N . VAL A 1 207 ? 5.642 11.486 -14.057 1.00 87.56 207 VAL A N 1
ATOM 1688 C CA . VAL A 1 207 ? 4.755 10.369 -13.701 1.00 87.56 207 VAL A CA 1
ATOM 1689 C C . VAL A 1 207 ? 3.324 10.861 -13.411 1.00 87.56 207 VAL A C 1
ATOM 1691 O O . VAL A 1 207 ? 3.084 11.563 -12.419 1.00 87.56 207 VAL A O 1
ATOM 1694 N N . PRO A 1 208 ? 2.310 10.456 -14.203 1.00 90.38 208 PRO A N 1
ATOM 1695 C CA . PRO A 1 208 ? 0.930 10.865 -13.960 1.00 90.38 208 PRO A CA 1
ATOM 1696 C C . PRO A 1 208 ? 0.410 10.399 -12.596 1.00 90.38 208 PRO A C 1
ATOM 1698 O O . PRO A 1 208 ? 0.947 9.485 -11.967 1.00 90.38 208 PRO A O 1
ATOM 1701 N N . SER A 1 209 ? -0.687 10.998 -12.131 1.00 90.44 209 SER A N 1
ATOM 1702 C CA . SER A 1 209 ? -1.429 10.492 -10.972 1.00 90.44 209 SER A CA 1
ATOM 1703 C C . SER A 1 209 ? -1.890 9.040 -11.193 1.00 90.44 209 SER A C 1
ATOM 1705 O O . SER A 1 209 ? -2.192 8.649 -12.318 1.00 90.44 209 SER A O 1
ATOM 1707 N N . LEU A 1 210 ? -1.991 8.236 -10.124 1.00 89.81 210 LEU A N 1
ATOM 1708 C CA . LEU A 1 210 ? -2.312 6.793 -10.210 1.00 89.81 210 LEU A CA 1
ATOM 1709 C C . LEU A 1 210 ? -3.621 6.485 -10.960 1.00 89.81 210 LEU A C 1
ATOM 1711 O O . LEU A 1 210 ? -3.757 5.441 -11.595 1.00 89.81 210 LEU A O 1
ATOM 1715 N N . ASN A 1 211 ? -4.591 7.396 -10.902 1.00 87.31 211 ASN A N 1
ATOM 1716 C CA . ASN A 1 211 ? -5.864 7.277 -11.614 1.00 87.31 211 ASN A CA 1
ATOM 1717 C C . ASN A 1 211 ? -5.759 7.525 -13.131 1.00 87.31 211 ASN A C 1
ATOM 1719 O O . ASN A 1 211 ? -6.674 7.152 -13.855 1.00 87.31 211 ASN A O 1
ATOM 1723 N N . LYS A 1 212 ? -4.671 8.143 -13.605 1.00 90.31 212 LYS A N 1
ATOM 1724 C CA . LYS A 1 212 ? -4.396 8.411 -15.027 1.00 90.31 212 LYS A CA 1
ATOM 1725 C C . LYS A 1 212 ? -3.461 7.380 -15.658 1.00 90.31 212 LYS A C 1
ATOM 1727 O O . LYS A 1 212 ? -3.293 7.389 -16.871 1.00 90.31 212 LYS A O 1
ATOM 1732 N N . LEU A 1 213 ? -2.832 6.530 -14.849 1.00 88.88 213 LEU A N 1
ATOM 1733 C CA . LEU A 1 213 ? -1.980 5.452 -15.338 1.00 88.88 213 LEU A CA 1
ATOM 1734 C C . LEU A 1 213 ? -2.825 4.305 -15.898 1.00 88.88 213 LEU A C 1
ATOM 1736 O O . LEU A 1 213 ? -3.876 3.967 -15.342 1.00 88.88 213 LEU A O 1
ATOM 1740 N N . ASP A 1 214 ? -2.334 3.699 -16.977 1.00 83.44 214 ASP A N 1
ATOM 1741 C CA . ASP A 1 214 ? -3.039 2.639 -17.688 1.00 83.44 214 ASP A CA 1
ATOM 1742 C C . ASP A 1 214 ? -3.253 1.397 -16.807 1.00 83.44 214 ASP A C 1
ATOM 1744 O O . ASP A 1 214 ? -2.347 0.905 -16.136 1.00 83.44 214 ASP A O 1
ATOM 1748 N N . VAL A 1 215 ? -4.487 0.896 -16.816 1.00 77.94 215 VAL A N 1
ATOM 1749 C CA . VAL A 1 215 ? -4.911 -0.321 -16.119 1.00 77.94 215 VAL A CA 1
ATOM 1750 C C . VAL A 1 215 ? -4.662 -1.586 -16.942 1.00 77.94 215 VAL A C 1
ATOM 1752 O O . VAL A 1 215 ? -4.804 -2.687 -16.396 1.00 77.94 215 VAL A O 1
ATOM 1755 N N . THR A 1 216 ? -4.340 -1.483 -18.236 1.00 71.19 216 THR A N 1
ATOM 1756 C CA . THR A 1 216 ? -4.041 -2.664 -19.053 1.00 71.19 216 THR A CA 1
ATOM 1757 C C . THR A 1 216 ? -2.846 -3.424 -18.477 1.00 71.19 216 THR A C 1
ATOM 1759 O O . THR A 1 216 ? -1.918 -2.854 -17.905 1.00 71.19 216 THR A O 1
ATOM 1762 N N . HIS A 1 217 ? -2.911 -4.755 -18.556 1.00 68.50 217 HIS A N 1
ATOM 1763 C CA . HIS A 1 217 ? -1.877 -5.651 -18.025 1.00 68.50 217 HIS A CA 1
ATOM 1764 C C . HIS A 1 217 ? -1.572 -5.477 -16.523 1.00 68.50 217 HIS A C 1
ATOM 1766 O O . HIS A 1 217 ? -0.504 -5.871 -16.059 1.00 68.50 217 HIS A O 1
ATOM 1772 N N . THR A 1 218 ? -2.506 -4.913 -15.750 1.00 67.38 218 THR A N 1
ATOM 1773 C CA . THR A 1 218 ? -2.433 -4.897 -14.284 1.00 67.38 218 THR A CA 1
ATOM 1774 C C . THR A 1 218 ? -3.156 -6.106 -13.699 1.00 67.38 218 THR A C 1
ATOM 1776 O O . THR A 1 218 ? -4.187 -6.545 -14.219 1.00 67.38 218 THR A O 1
ATOM 1779 N N . LEU A 1 219 ? -2.633 -6.648 -12.598 1.00 65.12 219 LEU A N 1
ATOM 1780 C CA . LEU A 1 219 ? -3.363 -7.635 -11.809 1.00 65.12 219 LEU A CA 1
ATOM 1781 C C . LEU A 1 219 ? -4.416 -6.928 -10.950 1.00 65.12 219 LEU A C 1
ATOM 1783 O O . LEU A 1 219 ? -4.163 -5.872 -10.368 1.00 65.12 219 LEU A O 1
ATOM 1787 N N . ARG A 1 220 ? -5.613 -7.517 -10.889 1.00 64.56 220 ARG A N 1
ATOM 1788 C CA . ARG A 1 220 ? -6.706 -7.037 -10.039 1.00 64.56 220 ARG A CA 1
ATOM 1789 C C . ARG A 1 220 ? -6.714 -7.812 -8.731 1.00 64.56 220 ARG A C 1
ATOM 1791 O O . ARG A 1 220 ? -6.526 -9.026 -8.722 1.00 64.56 220 ARG A O 1
ATOM 1798 N N . CYS A 1 221 ? -6.960 -7.104 -7.636 1.00 69.94 221 CYS A N 1
ATOM 1799 C CA . CYS A 1 221 ? -7.283 -7.740 -6.372 1.00 69.94 221 CYS A CA 1
ATOM 1800 C C . CYS A 1 221 ? -8.690 -8.342 -6.459 1.00 69.94 221 CYS A C 1
ATOM 1802 O O . CYS A 1 221 ? -9.617 -7.708 -6.954 1.00 69.94 221 CYS A O 1
ATOM 1804 N N . ASN A 1 222 ? -8.864 -9.564 -5.957 1.00 63.91 222 ASN A N 1
ATOM 1805 C CA . ASN A 1 222 ? -10.172 -10.228 -5.933 1.00 63.91 222 ASN A CA 1
ATOM 1806 C C . ASN A 1 222 ? -11.088 -9.711 -4.808 1.00 63.91 222 ASN A C 1
ATOM 1808 O O . ASN A 1 222 ? -12.221 -10.168 -4.688 1.00 63.91 222 ASN A O 1
ATOM 1812 N N . LYS A 1 223 ? -10.585 -8.820 -3.941 1.00 66.69 223 LYS A N 1
ATOM 1813 C CA . LYS A 1 223 ? -11.320 -8.282 -2.787 1.00 66.69 223 LYS A CA 1
ATOM 1814 C C . LYS A 1 223 ? -11.991 -6.943 -3.081 1.00 66.69 223 LYS A C 1
ATOM 1816 O O . LYS A 1 223 ? -13.051 -6.690 -2.528 1.00 66.69 223 LYS A O 1
ATOM 1821 N N . HIS A 1 224 ? -11.384 -6.113 -3.927 1.00 72.06 224 HIS A N 1
ATOM 1822 C CA . HIS A 1 224 ? -11.887 -4.785 -4.281 1.00 72.06 224 HIS A CA 1
ATOM 1823 C C . HIS A 1 224 ? -11.330 -4.327 -5.627 1.00 72.06 224 HIS A C 1
ATOM 1825 O O . HIS A 1 224 ? -10.253 -4.765 -6.048 1.00 72.06 224 HIS A O 1
ATOM 1831 N N . VAL A 1 225 ? -12.088 -3.474 -6.318 1.00 70.06 225 VAL A N 1
ATOM 1832 C CA . VAL A 1 225 ? -11.783 -3.079 -7.703 1.00 70.06 225 VAL A CA 1
ATOM 1833 C C . VAL A 1 225 ? -11.150 -1.693 -7.769 1.00 70.06 225 VAL A C 1
ATOM 1835 O O . VAL A 1 225 ? -10.281 -1.457 -8.612 1.00 70.06 225 VAL A O 1
ATOM 1838 N N . THR A 1 226 ? -11.558 -0.767 -6.905 1.00 79.69 226 THR A N 1
ATOM 1839 C CA . THR A 1 226 ? -11.138 0.633 -6.992 1.00 79.69 226 THR A CA 1
ATOM 1840 C C . THR A 1 226 ? -9.882 0.909 -6.169 1.00 79.69 226 THR A C 1
ATOM 1842 O O . THR A 1 226 ? -9.760 0.497 -5.025 1.00 79.69 226 THR A O 1
ATOM 1845 N N . ASN A 1 227 ? -8.931 1.646 -6.753 1.00 85.00 227 ASN A N 1
ATOM 1846 C CA . ASN A 1 227 ? -7.721 2.156 -6.088 1.00 85.00 227 ASN A CA 1
ATOM 1847 C C . ASN A 1 227 ? -6.881 1.127 -5.311 1.00 85.00 227 ASN A C 1
ATOM 1849 O O . ASN A 1 227 ? -6.153 1.504 -4.395 1.00 85.00 227 ASN A O 1
ATOM 1853 N N . CYS A 1 228 ? -6.915 -0.145 -5.707 1.00 89.94 228 CYS A N 1
ATOM 1854 C CA . CYS A 1 228 ? -6.160 -1.192 -5.037 1.00 89.94 228 CYS A CA 1
ATOM 1855 C C . CYS A 1 228 ? -4.646 -0.959 -5.063 1.00 89.94 228 CYS A C 1
ATOM 1857 O O . CYS A 1 228 ? -4.082 -0.671 -6.123 1.00 89.94 228 CYS A O 1
ATOM 1859 N N . ALA A 1 229 ? -3.979 -1.156 -3.919 1.00 92.81 229 ALA A N 1
ATOM 1860 C CA . ALA A 1 229 ? -2.530 -1.019 -3.806 1.00 92.81 229 ALA A CA 1
ATOM 1861 C C . ALA A 1 229 ? -1.801 -1.906 -4.822 1.00 92.81 229 ALA A C 1
ATOM 1863 O O . ALA A 1 229 ? -0.938 -1.421 -5.547 1.00 92.81 229 ALA A O 1
ATOM 1864 N N . LEU A 1 230 ? -2.198 -3.178 -4.955 1.00 91.25 230 LEU A N 1
ATOM 1865 C CA . LEU A 1 230 ? -1.594 -4.098 -5.924 1.00 91.25 230 LEU A CA 1
ATOM 1866 C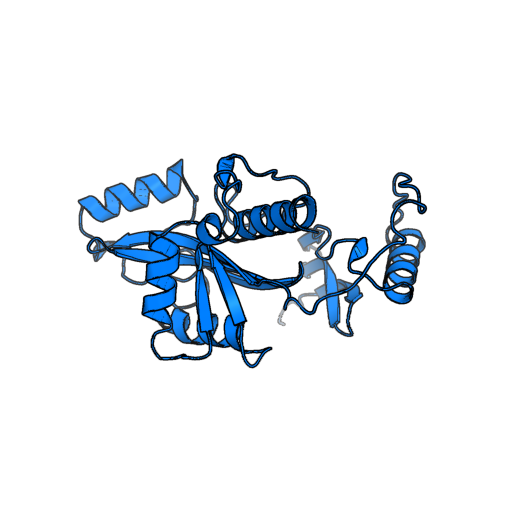 C . LEU A 1 230 ? -1.689 -3.552 -7.350 1.00 91.25 230 LEU A C 1
ATOM 1868 O O . LEU A 1 230 ? -0.693 -3.505 -8.072 1.00 91.25 230 LEU A O 1
ATOM 1872 N N . GLN A 1 231 ? -2.877 -3.089 -7.739 1.00 89.06 231 GLN A N 1
ATOM 1873 C CA . GLN A 1 231 ? -3.080 -2.532 -9.069 1.00 89.06 231 GLN A CA 1
ATOM 1874 C C . GLN A 1 231 ? -2.237 -1.270 -9.278 1.00 89.06 231 GLN A C 1
ATOM 1876 O O . GLN A 1 231 ? -1.618 -1.112 -10.328 1.00 89.06 231 GLN A O 1
ATOM 1881 N N . ASN A 1 232 ? -2.179 -0.385 -8.283 1.00 92.69 232 ASN A N 1
ATOM 1882 C CA . ASN A 1 232 ? -1.407 0.854 -8.346 1.00 92.69 232 ASN A CA 1
ATOM 1883 C C . ASN A 1 232 ? 0.091 0.594 -8.513 1.00 92.69 232 ASN A C 1
ATOM 1885 O O . ASN A 1 232 ? 0.741 1.280 -9.301 1.00 92.69 232 ASN A O 1
ATOM 1889 N N . VAL A 1 233 ? 0.636 -0.415 -7.836 1.00 92.31 233 VAL A N 1
ATOM 1890 C CA . VAL A 1 233 ? 2.044 -0.785 -8.008 1.00 92.31 233 VAL A CA 1
ATOM 1891 C C . VAL A 1 233 ? 2.313 -1.310 -9.419 1.00 92.31 233 VAL A C 1
ATOM 1893 O O . VAL A 1 233 ? 3.304 -0.913 -10.030 1.00 92.31 233 VAL A O 1
ATOM 1896 N N . PHE A 1 234 ? 1.421 -2.130 -9.986 1.00 89.44 234 PHE A N 1
ATOM 1897 C CA . PHE A 1 234 ? 1.554 -2.561 -11.384 1.00 89.44 234 PHE A CA 1
ATOM 1898 C C . PHE A 1 234 ? 1.465 -1.396 -12.368 1.00 89.44 234 PHE A C 1
ATOM 1900 O O . PHE A 1 234 ? 2.256 -1.337 -13.304 1.00 89.44 234 PHE A O 1
ATOM 1907 N N . LYS A 1 235 ? 0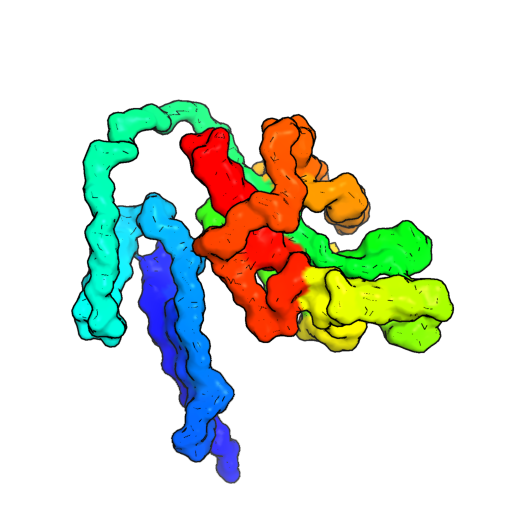.553 -0.444 -12.144 1.00 91.00 235 LYS A N 1
ATOM 1908 C CA . LYS A 1 235 ? 0.463 0.784 -12.947 1.00 91.00 235 LYS A CA 1
ATOM 1909 C C . LYS A 1 235 ? 1.786 1.548 -12.953 1.00 91.00 235 LYS A C 1
ATOM 1911 O O . LYS A 1 235 ? 2.255 1.948 -14.015 1.00 91.00 235 LYS A O 1
ATOM 1916 N N . LEU A 1 236 ? 2.391 1.731 -11.776 1.00 91.62 236 LEU A N 1
ATOM 1917 C CA . LEU A 1 236 ? 3.679 2.412 -11.630 1.00 91.62 236 LEU A CA 1
ATOM 1918 C C . LEU A 1 236 ? 4.804 1.656 -12.333 1.00 91.62 236 LEU A C 1
ATOM 1920 O O . LEU A 1 236 ? 5.558 2.260 -13.092 1.00 91.62 236 LEU A O 1
ATOM 1924 N N . PHE A 1 237 ? 4.891 0.343 -12.122 1.00 89.12 237 PHE A N 1
ATOM 1925 C CA . PHE A 1 237 ? 5.909 -0.486 -12.759 1.00 89.12 237 PHE A CA 1
ATOM 1926 C C . PHE A 1 237 ? 5.781 -0.492 -14.281 1.00 89.12 237 PHE A C 1
ATOM 1928 O O . PHE A 1 237 ? 6.782 -0.310 -14.964 1.00 89.12 237 PHE A O 1
ATOM 1935 N N . ASN A 1 238 ? 4.568 -0.662 -14.814 1.00 87.75 238 ASN A N 1
ATOM 1936 C CA . ASN A 1 238 ? 4.325 -0.652 -16.255 1.00 87.75 238 ASN A CA 1
ATOM 1937 C C . ASN A 1 238 ? 4.695 0.710 -16.849 1.00 87.75 238 ASN A C 1
ATOM 1939 O O . ASN A 1 238 ? 5.416 0.767 -17.841 1.00 87.75 238 ASN A O 1
ATOM 1943 N N . TRP A 1 239 ? 4.264 1.810 -16.220 1.00 89.69 239 TRP A N 1
ATOM 1944 C CA . TRP A 1 239 ? 4.647 3.152 -16.656 1.00 89.69 239 TRP A CA 1
ATOM 1945 C C . TRP A 1 239 ? 6.168 3.320 -16.689 1.00 89.69 239 TRP A C 1
ATOM 1947 O O . TRP A 1 239 ? 6.712 3.682 -17.730 1.00 89.69 239 TRP A O 1
ATOM 1957 N N . TRP A 1 240 ? 6.851 2.983 -15.591 1.00 88.94 240 TRP A N 1
ATOM 1958 C CA . TRP A 1 240 ? 8.307 3.056 -15.496 1.00 88.94 240 TRP A CA 1
ATOM 1959 C C . TRP A 1 240 ? 8.978 2.208 -16.578 1.00 88.94 240 TRP A C 1
ATOM 1961 O O . TRP A 1 240 ? 9.861 2.692 -17.285 1.00 88.94 240 TRP A O 1
ATOM 1971 N N . PHE A 1 241 ? 8.515 0.972 -16.760 1.00 84.69 241 PHE A N 1
ATOM 1972 C CA . PHE A 1 241 ? 9.070 0.040 -17.731 1.00 84.69 241 PHE A CA 1
ATOM 1973 C C . PHE A 1 241 ? 8.979 0.566 -19.168 1.00 84.69 241 PHE A C 1
ATOM 1975 O O . PHE A 1 241 ? 9.927 0.393 -19.920 1.00 84.69 241 PHE A O 1
ATOM 1982 N N . TYR A 1 242 ? 7.882 1.226 -19.547 1.00 83.31 242 TYR A N 1
ATOM 1983 C CA . TYR A 1 242 ? 7.704 1.739 -20.912 1.00 83.31 242 TYR A CA 1
ATOM 1984 C C . TYR A 1 242 ? 8.305 3.132 -21.159 1.00 83.31 242 TYR A C 1
ATOM 1986 O O . TYR A 1 242 ? 8.455 3.513 -22.315 1.00 83.31 242 TYR A O 1
ATOM 1994 N N . HIS A 1 243 ? 8.606 3.907 -20.110 1.00 80.50 243 HIS A N 1
ATOM 1995 C CA . HIS A 1 243 ? 9.054 5.305 -20.248 1.00 80.50 243 HIS A CA 1
ATOM 1996 C C . HIS A 1 243 ? 10.509 5.542 -19.838 1.00 80.50 243 HIS A C 1
ATOM 1998 O O . HIS A 1 243 ? 11.045 6.612 -20.111 1.00 80.50 243 HIS A O 1
ATOM 2004 N N . THR A 1 244 ? 11.146 4.589 -19.158 1.00 72.44 244 THR A N 1
ATOM 2005 C CA . THR A 1 244 ? 12.512 4.766 -18.630 1.00 72.44 244 THR A CA 1
ATOM 2006 C C . THR A 1 244 ? 13.481 3.659 -19.041 1.00 72.44 244 THR A C 1
ATOM 2008 O O . THR A 1 244 ? 14.670 3.758 -18.738 1.00 72.44 244 THR A O 1
ATOM 2011 N N . LYS A 1 245 ? 12.994 2.626 -19.737 1.00 56.78 245 LYS A N 1
ATOM 2012 C CA . LYS A 1 245 ? 13.797 1.562 -20.348 1.00 56.78 245 LYS A CA 1
ATOM 2013 C C . LYS A 1 245 ? 13.635 1.544 -21.860 1.00 56.78 245 LYS A C 1
ATOM 2015 O O . LYS A 1 245 ? 12.535 1.886 -22.338 1.00 56.78 245 LYS A O 1
#

Foldseek 3Di:
DDWDKDKDFDAFQAPNDGDTQWMWIDTPNDTPDIDGFFPLADLVLGDPVRNVRVVVCCVPPVVDDDDDDDDPPDPDDDDDDDQFAKEKEFDAFQAPNATDGQWIWIDTNSHTLDTFGEAAPDDLVPGDPVRNVRLVCCCVPAWVDDNGDTPHYSVCVLVVVCCSQPVPDQAHEYEYADDRRQVVVCVSCVVPPRYHYYYPCVVPVPDDDLVPFDQPPFTADPNTHGPHRRSSRVSVVVCCVVPVD

Secondary structure (DSSP, 8-state):
-PPPEEEEEEEEEETTEEEEEEEEEEETTEEEEEEE---SS-GGGS-HHHHHHHHHHHHHTS-PPPPP--S-S--------PPPPEEEEEEEEEETTEEEEEEEEEEETTEEEEEEEBPPSS-GGGS-HHHHHHHHHHHHHT----TT--SB-GGGHHHHHHHHHHTT-SSEEEEESSHHHHHHHHHHTTT-TTEEEEEHHHH-TTPPPTTTS--TTPPPPSS--SS-HHHHHHHHHHHHHHHH-

Sequence (245 aa):
MSVPTFVDLQGFIIGGNFVVKEVAVLRNGNILSHYIFGPCVPWYSLNKAERRRAFWLMANHHGEKHPRYSENDYSRRVDTTMSVPTFADLQGFIIGGNFVAKEFAVLRNGYILSHCIFGPCVPWYGLTKAERRHASWLMTNNHELQWDDGTVPYNRVKDLITKTVTDEASYTVVYVKGREKREWLRNLLLDDDDIYIETVDTHYADVPSLNKLDVTHTLRCNKHVTNCALQNVFKLFNWWFYHTK

Radius of gyration: 20.34 Å; Cα contacts (8 Å, |Δi|>4): 355; chains: 1; bounding box: 44×54×54 Å

Nearest PDB structures (foldseek):
  3enb-assembly2_B  TM=5.291E-01  e=1.201E-01  Homo sapiens
  8h6l-assembly1_5B  TM=4.529E-01  e=4.511E-02  Homo sapiens
  4isc-assembly1_A  TM=7.817E-01  e=1.570E+00  Pseudomonas syringae pv. tomato str. DC3000
  5su5-assembly1_A  TM=4.411E-01  e=1.534E-01  Saccharomyces cerevisiae S288C
  3zef-assembly1_B  TM=4.492E-01  e=2.083E-01  Saccharomyces cerevisiae

Solvent-accessible surface area (backbone atoms only — not comparable to full-atom values): 14818 Å² total; per-residue (Å²): 132,84,81,67,72,48,76,48,77,43,64,45,67,56,99,86,42,82,45,74,36,30,41,41,33,34,43,90,94,37,79,78,44,77,47,75,56,72,85,71,58,60,78,84,78,46,52,80,67,42,48,51,50,52,49,52,44,35,60,74,74,64,75,56,83,80,84,90,78,85,92,80,87,82,91,80,87,89,84,82,90,69,78,76,63,28,33,32,28,67,34,63,43,62,56,96,90,34,82,43,76,34,28,41,15,33,33,42,85,70,36,76,70,46,75,48,41,29,23,52,86,60,59,80,85,74,48,53,75,66,40,49,52,53,46,53,46,38,35,73,75,49,38,49,61,52,72,79,41,43,90,40,60,44,91,46,49,55,65,52,53,52,48,62,68,52,76,83,55,96,64,37,57,39,30,21,74,53,66,70,59,36,52,50,52,45,67,68,45,69,88,44,89,55,61,44,71,40,48,41,62,78,83,36,79,83,65,68,59,78,90,74,42,64,67,75,98,40,62,76,58,96,85,37,83,42,74,36,21,57,31,48,28,40,26,51,51,52,50,47,54,71,74,75,100

Organism: Ooceraea biroi (NCBI:txid2015173)